Protein AF-A0A7S2NQD4-F1 (afdb_monomer_lite)

Radius of gyration: 33.07 Å; chains: 1; bounding box: 116×92×71 Å

Secondary structure (DSSP, 8-state):
-------------------------------------STHHHHHHHHHHTT--TTSTTS-----------GGGGPPPSEE-S-S-----TT-------EE--SSSEEEEEEEEEEETTTEEEEEEEEEEE-PPPPSEEEEEEEETT--EEEEEEPPSS-HHHHHHHHHHHTS-HHHHHHHHHHHTTS-SS-SSEEEEEEESSTTEE--SEEEE--GGGGGG-----------------------------PPPP----TTTTEEEEEE--SSSEEEEEEEEEEETTEEEEEEEEEEEEPP-

Organism: NCBI:txid156173

Sequence (301 aa):
AGGGKQGGGRGGADKAGGDAARDNGGDTKVTSLKQGFAAASAVTKAAKLAGLSFASMGASAIGNAAAQDDPAKRLPSSLWSPQERITLEAKGSTTLQVQFLPFQLGDYSCTVLFADAEVGEFSYELRGSSTLPPPIEVLPFNSEASSSTLKEVTLPFRNPLIEKARAIVLDRSVKEKERMGNLWGKEPLLRGPLSLQLSYGSTFFSGPAELDLVDNERRGGRGGGVRSSGASTLGSLAGSGVGTPRARNDAPPTAQASADANKLLLRFSPAEPGQYTAELLALSPLDVRIYSLAGSCAAPG

Foldseek 3Di:
DDDDDDDDDDDDDDDDDDDDDDDDDDDPPPPDDDDDPPPVVQAVVVCVLLVDPVVPPPDDDPDDDDPPPPLVVLDDDQKDFLDPDDDADDVGDDDTDIHGHDLAFAKDKDKDWDADPVPGIDIDIDIDGHGADPAPEADEAEEAAQDKDKDKDFDALDDPVQVVSLVVQLPSDPVSVVVSCVSCPVHHSDDDFAKWAKGKFDPQKDFDRIATADDPVVVPPDPDPPDDDDDDDDDDDDDDDDDDDDDDPCDPPPPDPDPCHRITIMMGGHNDADKDWIWMWIDDRRDTHIYIYIYGYHYDD

pLDDT: mean 70.04, std 26.46, range [26.94, 97.69]

Structure (mmCIF, N/CA/C/O backbone):
data_AF-A0A7S2NQD4-F1
#
_entry.id   AF-A0A7S2NQD4-F1
#
loop_
_atom_site.group_PDB
_atom_site.id
_atom_site.type_symbol
_atom_site.label_atom_id
_atom_site.label_alt_id
_atom_site.label_comp_id
_atom_site.label_asym_id
_atom_site.label_entity_id
_atom_site.label_seq_id
_atom_site.pdbx_PDB_ins_code
_atom_site.Cartn_x
_atom_site.Cartn_y
_atom_site.Cartn_z
_atom_site.occupancy
_atom_site.B_iso_or_equiv
_atom_site.auth_seq_id
_atom_site.auth_comp_id
_atom_site.auth_asym_id
_atom_site.auth_atom_id
_atom_site.pdbx_PDB_model_num
ATOM 1 N N . ALA A 1 1 ? -42.272 70.054 17.323 1.00 43.25 1 ALA A N 1
ATOM 2 C CA . ALA A 1 1 ? -42.674 69.043 18.323 1.00 43.25 1 ALA A CA 1
ATOM 3 C C . ALA A 1 1 ? -44.169 68.784 18.162 1.00 43.25 1 ALA A C 1
ATOM 5 O O . ALA A 1 1 ? -44.901 69.748 17.995 1.00 43.25 1 ALA A O 1
ATOM 6 N N . GLY A 1 2 ? -44.582 67.511 18.164 1.00 33.62 2 GLY A N 1
ATOM 7 C CA . GLY A 1 2 ? -45.917 67.043 17.747 1.00 33.62 2 GLY A CA 1
ATOM 8 C C . GLY A 1 2 ? -45.911 66.722 16.248 1.00 33.62 2 GLY A C 1
ATOM 9 O O . GLY A 1 2 ? -45.511 67.565 15.460 1.00 33.62 2 GLY A O 1
ATOM 10 N N . GLY A 1 3 ? -46.197 65.517 15.761 1.00 35.75 3 GLY A N 1
ATOM 11 C CA . GLY A 1 3 ? -47.064 64.458 16.269 1.00 35.75 3 GLY A CA 1
ATOM 12 C C . GLY A 1 3 ? -48.170 64.265 15.228 1.00 35.75 3 GLY A C 1
ATOM 13 O O . GLY A 1 3 ? -48.909 65.207 14.974 1.00 35.75 3 GLY A O 1
ATOM 14 N N . GLY A 1 4 ? -48.275 63.091 14.597 1.00 33.94 4 GLY A N 1
ATOM 15 C CA . GLY A 1 4 ? -49.357 62.848 13.634 1.00 33.94 4 GLY A CA 1
ATOM 16 C C . GLY A 1 4 ? -49.186 61.613 12.754 1.00 33.94 4 GLY A C 1
ATOM 17 O O . GLY A 1 4 ? -48.629 61.692 11.668 1.00 33.94 4 GLY A O 1
ATOM 18 N N . LYS A 1 5 ? -49.709 60.479 13.232 1.00 44.41 5 LYS A N 1
ATOM 19 C CA . LYS A 1 5 ? -50.062 59.277 12.456 1.00 44.41 5 LYS A CA 1
ATOM 20 C C . LYS A 1 5 ? -51.279 59.552 11.558 1.00 44.41 5 LYS A C 1
ATOM 22 O O . LYS A 1 5 ? -52.230 60.156 12.042 1.00 44.41 5 LYS A O 1
ATOM 27 N N . GLN A 1 6 ? -51.302 58.973 10.355 1.00 41.78 6 GLN A N 1
ATOM 28 C CA . GLN A 1 6 ? -52.474 58.515 9.570 1.00 41.78 6 GLN A CA 1
ATOM 29 C C . GLN A 1 6 ? -51.928 57.911 8.261 1.00 41.78 6 GLN A C 1
ATOM 31 O O . GLN A 1 6 ? -50.953 58.433 7.740 1.00 41.78 6 GLN A O 1
ATOM 36 N N . GLY A 1 7 ? -52.410 56.830 7.654 1.00 35.81 7 GLY A N 1
ATOM 37 C CA . GLY A 1 7 ? -53.513 55.882 7.846 1.00 35.81 7 GLY A CA 1
ATOM 38 C C . GLY A 1 7 ? -53.322 54.805 6.751 1.00 35.81 7 GLY A C 1
ATOM 39 O O . GLY A 1 7 ? -52.683 55.087 5.744 1.00 35.81 7 GLY A O 1
ATOM 40 N N . GLY A 1 8 ? -53.615 53.524 7.007 1.00 33.81 8 GLY A N 1
ATOM 41 C CA . GLY A 1 8 ? -54.824 52.841 6.499 1.00 33.81 8 GLY A CA 1
ATOM 42 C C . GLY A 1 8 ? -54.694 52.522 5.002 1.00 33.81 8 GLY A C 1
ATOM 43 O O . GLY A 1 8 ? -54.548 53.429 4.204 1.00 33.81 8 GLY A O 1
ATOM 44 N N . GLY A 1 9 ? -54.690 51.294 4.498 1.00 34.53 9 GLY A N 1
ATOM 45 C CA . GLY A 1 9 ? -55.376 50.022 4.765 1.00 34.53 9 GLY A CA 1
ATOM 46 C C . GLY A 1 9 ? -55.148 49.201 3.469 1.00 34.53 9 GLY A C 1
ATOM 47 O O . GLY A 1 9 ? -54.477 49.682 2.565 1.00 34.53 9 GLY A O 1
ATOM 48 N N . ARG A 1 10 ? -55.632 48.003 3.175 1.00 36.00 10 ARG A N 1
ATOM 49 C CA . ARG A 1 10 ? -56.548 46.991 3.704 1.00 36.00 10 ARG A CA 1
ATOM 50 C C . ARG A 1 10 ? -56.369 45.826 2.712 1.00 36.00 10 ARG A C 1
ATOM 52 O O . ARG A 1 10 ? -56.179 46.082 1.527 1.00 36.00 10 ARG A O 1
ATOM 59 N N . GLY A 1 11 ? -56.511 44.582 3.155 1.00 34.81 11 GLY A N 1
ATOM 60 C CA . GLY A 1 11 ? -56.633 43.454 2.229 1.00 34.81 11 GLY A CA 1
ATOM 61 C C . GLY A 1 11 ? -56.279 42.124 2.868 1.00 34.81 11 GLY A C 1
ATOM 62 O O . GLY A 1 11 ? -55.237 41.562 2.565 1.00 34.81 11 GLY A O 1
ATOM 63 N N . GLY A 1 12 ? -57.131 41.656 3.780 1.00 34.19 12 GLY A N 1
ATOM 64 C CA . GLY A 1 12 ? -57.128 40.259 4.202 1.00 34.19 12 GLY A CA 1
ATOM 65 C C . GLY A 1 12 ? -57.878 39.379 3.202 1.00 34.19 12 GLY A C 1
ATOM 66 O O . GLY A 1 12 ? -58.796 39.852 2.536 1.00 34.19 12 GLY A O 1
ATOM 67 N N . ALA A 1 13 ? -57.504 38.104 3.145 1.00 40.75 13 ALA A N 1
ATOM 68 C CA . ALA A 1 13 ? -58.427 36.988 2.969 1.00 40.75 13 ALA A CA 1
ATOM 69 C C . ALA A 1 13 ? -57.716 35.691 3.370 1.00 40.75 13 ALA A C 1
ATOM 71 O O . ALA A 1 13 ? -56.662 35.345 2.839 1.00 40.75 13 ALA A O 1
ATOM 72 N N . ASP A 1 14 ? -58.328 35.010 4.330 1.00 34.16 14 ASP A N 1
ATOM 73 C CA . ASP A 1 14 ? -57.993 33.693 4.843 1.00 34.16 14 ASP A CA 1
ATOM 74 C C . ASP A 1 14 ? -58.001 32.605 3.761 1.00 34.16 14 ASP A C 1
ATOM 76 O O . ASP A 1 14 ? -58.844 32.613 2.861 1.00 34.16 14 ASP A O 1
ATOM 80 N N . LYS A 1 15 ? -57.161 31.578 3.938 1.00 39.25 15 LYS A N 1
ATOM 81 C CA . LYS A 1 15 ? -57.588 30.191 3.717 1.00 39.25 15 LYS A CA 1
ATOM 82 C C . LYS A 1 15 ? -56.705 29.201 4.471 1.00 39.25 15 LYS A C 1
ATOM 84 O O . LYS A 1 15 ? -55.484 29.207 4.368 1.00 39.25 15 LYS A O 1
ATOM 89 N N . ALA A 1 16 ? -57.392 28.363 5.234 1.00 34.34 16 ALA A N 1
ATOM 90 C CA . ALA A 1 16 ? -56.881 27.245 5.999 1.00 34.34 16 ALA A CA 1
ATOM 91 C C . ALA A 1 16 ? -56.519 26.035 5.119 1.00 34.34 16 ALA A C 1
ATOM 93 O O . ALA A 1 16 ? -57.132 25.825 4.073 1.00 34.34 16 ALA A O 1
ATOM 94 N N . GLY A 1 17 ? -55.645 25.182 5.661 1.00 29.94 17 GLY A N 1
ATOM 95 C CA . GLY A 1 17 ? -55.754 23.727 5.534 1.00 29.94 17 GLY A CA 1
ATOM 96 C C . GLY A 1 17 ? -54.731 23.026 4.639 1.00 29.94 17 GLY A C 1
ATOM 97 O O . GLY A 1 17 ? -54.640 23.311 3.451 1.00 29.94 17 GLY A O 1
ATOM 98 N N . GLY A 1 18 ? -54.082 22.005 5.210 1.00 29.91 18 GLY A N 1
ATOM 99 C CA . GLY A 1 18 ? -53.770 20.770 4.486 1.00 29.91 18 GLY A CA 1
ATOM 100 C C . GLY A 1 18 ? -52.295 20.395 4.393 1.00 29.91 18 GLY A C 1
ATOM 101 O O . GLY A 1 18 ? -51.584 20.889 3.525 1.00 29.91 18 GLY A O 1
ATOM 102 N N . ASP A 1 19 ? -51.895 19.447 5.242 1.00 30.48 19 ASP A N 1
ATOM 103 C CA . ASP A 1 19 ? -50.800 18.499 5.014 1.00 30.48 19 ASP A CA 1
ATOM 104 C C . ASP A 1 19 ? -50.768 17.970 3.572 1.00 30.48 19 ASP A C 1
ATOM 106 O O . ASP A 1 19 ? -51.806 17.576 3.041 1.00 30.48 19 ASP A O 1
ATOM 110 N N . ALA A 1 20 ? -49.571 17.856 2.990 1.00 31.98 20 ALA A N 1
ATOM 111 C CA . ALA A 1 20 ? -49.081 16.607 2.398 1.00 31.98 20 ALA A CA 1
ATOM 112 C C . ALA A 1 20 ? -47.705 16.792 1.741 1.00 31.98 20 ALA A C 1
ATOM 114 O O . ALA A 1 20 ? -47.464 17.690 0.936 1.00 31.98 20 ALA A O 1
ATOM 115 N N . ALA A 1 21 ? -46.837 15.848 2.086 1.00 33.38 21 ALA A N 1
ATOM 116 C CA . ALA A 1 21 ? -45.539 15.541 1.519 1.00 33.38 21 ALA A CA 1
ATOM 117 C C . ALA A 1 21 ? -45.461 15.561 -0.022 1.00 33.38 21 ALA A C 1
ATOM 119 O O . ALA A 1 21 ? -46.310 14.992 -0.706 1.00 33.38 21 ALA A O 1
ATOM 120 N N . ARG A 1 22 ? -44.353 16.111 -0.533 1.00 31.80 22 ARG A N 1
ATOM 121 C CA . ARG A 1 22 ? -43.676 15.771 -1.800 1.00 31.80 22 ARG A CA 1
ATOM 122 C C . ARG A 1 22 ? -42.188 16.032 -1.558 1.00 31.80 22 ARG A C 1
ATOM 124 O O . ARG A 1 22 ? -41.802 17.162 -1.287 1.00 31.80 22 ARG A O 1
ATOM 131 N N . ASP A 1 23 ? -41.413 14.995 -1.266 1.00 32.84 23 ASP A N 1
ATOM 132 C CA . ASP A 1 23 ? -40.706 14.165 -2.251 1.00 32.84 23 ASP A CA 1
ATOM 133 C C . ASP A 1 23 ? -39.817 15.008 -3.174 1.00 32.84 23 ASP A C 1
ATOM 135 O O . ASP A 1 23 ? -40.286 15.628 -4.125 1.00 32.84 23 ASP A O 1
ATOM 139 N N . ASN A 1 24 ? -38.528 15.050 -2.838 1.00 32.44 24 ASN A N 1
ATOM 140 C CA . ASN A 1 24 ? -37.470 15.408 -3.768 1.00 32.44 24 ASN A CA 1
ATOM 141 C C . ASN A 1 24 ? -36.284 14.488 -3.468 1.00 32.44 24 ASN A C 1
ATOM 143 O O . ASN A 1 24 ? -35.530 14.692 -2.513 1.00 32.44 24 ASN A O 1
ATOM 147 N N . GLY A 1 25 ? -36.209 13.421 -4.261 1.00 29.69 25 GLY A N 1
ATOM 148 C CA . GLY A 1 25 ? -35.193 12.386 -4.201 1.00 29.69 25 GLY A CA 1
ATOM 149 C C . GLY A 1 25 ? -33.788 12.939 -4.418 1.00 29.69 25 GLY A C 1
ATOM 150 O O . GLY A 1 25 ? -33.469 13.504 -5.462 1.00 29.69 25 GLY A O 1
ATOM 151 N N . GLY A 1 26 ? -32.939 12.732 -3.415 1.00 27.09 26 GLY A N 1
ATOM 152 C CA . GLY A 1 26 ? -31.496 12.682 -3.580 1.00 27.09 26 GLY A CA 1
ATOM 153 C C . GLY A 1 26 ? -31.077 11.220 -3.648 1.00 27.09 26 GLY A C 1
ATOM 154 O O . GLY A 1 26 ? -31.188 10.505 -2.652 1.00 27.09 26 GLY A O 1
ATOM 155 N N . ASP A 1 27 ? -30.617 10.784 -4.820 1.00 31.55 27 ASP A N 1
ATOM 156 C CA . ASP A 1 27 ? -30.032 9.465 -5.055 1.00 31.55 27 ASP A CA 1
ATOM 157 C C . ASP A 1 27 ? -28.854 9.215 -4.099 1.00 31.55 27 ASP A C 1
ATOM 159 O O . ASP A 1 27 ? -27.702 9.552 -4.373 1.00 31.55 27 ASP A O 1
ATOM 163 N N . THR A 1 28 ? -29.130 8.575 -2.965 1.00 29.47 28 THR A N 1
ATOM 164 C CA . THR A 1 28 ? -28.119 7.852 -2.194 1.00 29.47 28 THR A CA 1
ATOM 165 C C . THR A 1 28 ? -28.282 6.383 -2.526 1.00 29.47 28 THR A C 1
ATOM 167 O O . THR A 1 28 ? -29.195 5.690 -2.085 1.00 29.47 28 THR A O 1
ATOM 170 N N . LYS A 1 29 ? -27.396 5.925 -3.405 1.00 26.94 29 LYS A N 1
ATOM 171 C CA . LYS A 1 29 ? -27.312 4.552 -3.886 1.00 26.94 29 LYS A CA 1
ATOM 172 C C . LYS A 1 29 ? -27.023 3.618 -2.705 1.00 26.94 29 LYS A C 1
ATOM 174 O O . LYS A 1 29 ? -25.870 3.380 -2.361 1.00 26.94 29 LYS A O 1
ATOM 179 N N . VAL A 1 30 ? -28.077 3.089 -2.086 1.00 30.61 30 VAL A N 1
ATOM 180 C CA . VAL A 1 30 ? -28.012 1.961 -1.151 1.00 30.61 30 VAL A CA 1
ATOM 181 C C . VAL A 1 30 ? -27.554 0.743 -1.951 1.00 30.61 30 VAL A C 1
ATOM 183 O O . VAL A 1 30 ? -28.334 0.115 -2.666 1.00 30.61 30 VAL A O 1
ATOM 186 N N . THR A 1 31 ? -26.267 0.410 -1.885 1.00 30.34 31 THR A N 1
ATOM 187 C CA . THR A 1 31 ? -25.763 -0.841 -2.455 1.00 30.34 31 THR A CA 1
ATOM 188 C C . THR A 1 31 ? -26.164 -1.995 -1.545 1.00 30.34 31 THR A C 1
ATOM 190 O O . THR A 1 31 ? -25.493 -2.304 -0.564 1.00 30.34 31 THR A O 1
ATOM 193 N N . SER A 1 32 ? -27.295 -2.614 -1.887 1.00 30.47 32 SER A N 1
ATOM 194 C CA . SER A 1 32 ? -27.692 -3.940 -1.425 1.00 30.47 32 SER A CA 1
ATOM 195 C C . SER A 1 32 ? -26.569 -4.943 -1.702 1.00 30.47 32 SER A C 1
ATOM 197 O O . SER A 1 32 ? -26.065 -5.052 -2.822 1.00 30.47 32 SER A O 1
ATOM 199 N N . LEU A 1 33 ? -26.172 -5.658 -0.652 1.00 39.56 33 LEU A N 1
ATOM 200 C CA . LEU A 1 33 ? -25.146 -6.688 -0.663 1.00 39.56 33 LEU A CA 1
ATOM 201 C C . LEU A 1 33 ? -25.649 -7.912 -1.451 1.00 39.56 33 LEU A C 1
ATOM 203 O O . LEU A 1 33 ? -26.295 -8.798 -0.896 1.00 39.56 33 LEU A O 1
ATOM 207 N N . LYS A 1 34 ? -25.337 -7.991 -2.746 1.00 32.59 34 LYS A N 1
ATOM 208 C CA . LYS A 1 34 ? -25.280 -9.261 -3.482 1.00 32.59 34 LYS A CA 1
ATOM 209 C C . LYS A 1 34 ? -24.127 -9.224 -4.485 1.00 32.59 34 LYS A C 1
ATOM 211 O O . LYS A 1 34 ? -24.032 -8.307 -5.286 1.00 32.59 34 LYS A O 1
ATOM 216 N N . GLN A 1 35 ? -23.321 -10.287 -4.428 1.00 33.97 35 GLN A N 1
ATOM 217 C CA . GLN A 1 35 ? -22.161 -10.637 -5.262 1.00 33.97 35 GLN A CA 1
ATOM 218 C C . GLN A 1 35 ? -20.831 -9.945 -4.926 1.00 33.97 35 GLN A C 1
ATOM 220 O O . GLN A 1 35 ? -20.509 -8.866 -5.404 1.00 33.97 35 GLN A O 1
ATOM 225 N N . GLY A 1 36 ? -19.998 -10.665 -4.169 1.00 29.20 36 GLY A N 1
ATOM 226 C CA . GLY A 1 36 ? -18.597 -10.328 -3.927 1.00 29.20 36 GLY A CA 1
ATOM 227 C C . GLY A 1 36 ? -17.746 -11.585 -3.758 1.00 29.20 36 GLY A C 1
ATOM 228 O O . GLY A 1 36 ? -17.251 -11.843 -2.672 1.00 29.20 36 GLY A O 1
ATOM 229 N N . PHE A 1 37 ? -17.588 -12.379 -4.822 1.00 28.70 37 PHE A N 1
ATOM 230 C CA . PHE A 1 37 ? -16.669 -13.535 -4.863 1.00 28.70 37 PHE A CA 1
ATOM 231 C C . PHE A 1 37 ? -15.431 -13.289 -5.752 1.00 28.70 37 PHE A C 1
ATOM 233 O O . PHE A 1 37 ? -14.808 -14.233 -6.223 1.00 28.70 37 PHE A O 1
ATOM 240 N N . ALA A 1 38 ? -15.043 -12.028 -5.988 1.00 30.70 38 ALA A N 1
ATOM 241 C CA . ALA A 1 38 ? -13.939 -11.696 -6.903 1.00 30.70 38 ALA A CA 1
ATOM 242 C C . ALA A 1 38 ? -12.680 -11.086 -6.242 1.00 30.70 38 ALA A C 1
ATOM 244 O O . ALA A 1 38 ? -11.623 -11.070 -6.869 1.00 30.70 38 ALA A O 1
ATOM 245 N N . ALA A 1 39 ? -12.736 -10.628 -4.984 1.00 35.72 39 ALA A N 1
ATOM 246 C CA . ALA A 1 39 ? -11.614 -9.910 -4.354 1.00 35.72 39 ALA A CA 1
ATOM 247 C C . ALA A 1 39 ? -10.476 -10.820 -3.843 1.00 35.72 39 ALA A C 1
ATOM 249 O O . ALA A 1 39 ? -9.329 -10.381 -3.767 1.00 35.72 39 ALA A O 1
ATOM 250 N N . ALA A 1 40 ? -10.752 -12.106 -3.589 1.00 33.44 40 ALA A N 1
ATOM 251 C CA . ALA A 1 40 ? -9.736 -13.081 -3.175 1.00 33.44 40 ALA A CA 1
ATOM 252 C C . ALA A 1 40 ? -8.651 -13.320 -4.251 1.00 33.44 40 ALA A C 1
ATOM 254 O O . ALA A 1 40 ? -7.543 -13.742 -3.939 1.00 33.44 40 ALA A O 1
ATOM 255 N N . SER A 1 41 ? -8.934 -13.006 -5.522 1.00 38.03 41 SER A N 1
ATOM 256 C CA . SER A 1 41 ? -8.027 -13.269 -6.648 1.00 38.03 41 SER A CA 1
ATOM 257 C C . SER A 1 41 ? -6.822 -12.318 -6.701 1.00 38.03 41 SER A C 1
ATOM 259 O O . SER A 1 41 ? -5.726 -12.729 -7.079 1.00 38.03 41 SER A O 1
ATOM 261 N N . ALA A 1 42 ? -6.976 -11.056 -6.284 1.00 39.94 42 ALA A N 1
ATOM 262 C CA . ALA A 1 42 ? -5.909 -10.057 -6.409 1.00 39.94 42 ALA A CA 1
ATOM 263 C C . ALA A 1 42 ? -4.759 -10.292 -5.412 1.00 39.94 42 ALA A C 1
ATOM 265 O O . ALA A 1 42 ? -3.591 -10.205 -5.789 1.00 39.94 42 ALA A O 1
ATOM 266 N N . VAL A 1 43 ? -5.082 -10.670 -4.169 1.00 42.31 43 VAL A N 1
ATOM 267 C CA . VAL A 1 43 ? -4.091 -10.962 -3.116 1.00 42.31 43 VAL A CA 1
ATOM 268 C C . VAL A 1 43 ? -3.292 -12.221 -3.459 1.00 42.31 43 VAL A C 1
ATOM 270 O O . VAL A 1 43 ? -2.064 -12.219 -3.381 1.00 42.31 43 VAL A O 1
ATOM 273 N N . THR A 1 44 ? -3.960 -13.279 -3.934 1.00 41.94 44 THR A N 1
ATOM 274 C CA . THR A 1 44 ? -3.283 -14.516 -4.348 1.00 41.94 44 THR A CA 1
ATOM 275 C C . THR A 1 44 ? -2.449 -14.315 -5.611 1.00 41.94 44 THR A C 1
ATOM 277 O O . THR A 1 44 ? -1.368 -14.888 -5.720 1.00 41.94 44 THR A O 1
ATOM 280 N N . LYS A 1 45 ? -2.899 -13.484 -6.561 1.00 41.97 45 LYS A N 1
ATOM 281 C CA . LYS A 1 45 ? -2.139 -13.192 -7.785 1.00 41.97 45 LYS A CA 1
ATOM 282 C C . LYS A 1 45 ? -0.892 -12.353 -7.491 1.00 41.97 45 LYS A C 1
ATOM 284 O O . LYS A 1 45 ? 0.155 -12.667 -8.044 1.00 41.97 45 LYS A O 1
ATOM 289 N N . ALA A 1 46 ? -0.971 -11.384 -6.576 1.00 43.22 46 ALA A N 1
ATOM 290 C CA . ALA A 1 46 ? 0.175 -10.603 -6.106 1.00 43.22 46 ALA A CA 1
ATOM 291 C C . ALA A 1 46 ? 1.193 -11.460 -5.331 1.00 43.22 46 ALA A C 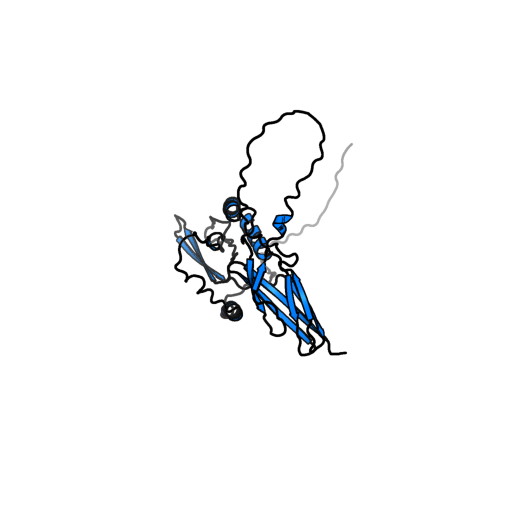1
ATOM 293 O O . ALA A 1 46 ? 2.382 -11.421 -5.635 1.00 43.22 46 ALA A O 1
ATOM 294 N N . ALA A 1 47 ? 0.731 -12.305 -4.402 1.00 42.59 47 ALA A N 1
ATOM 295 C CA . ALA A 1 47 ? 1.592 -13.244 -3.676 1.00 42.59 47 ALA A CA 1
ATOM 296 C C . ALA A 1 47 ? 2.260 -14.271 -4.615 1.00 42.59 47 ALA A C 1
ATOM 298 O O . ALA A 1 47 ? 3.422 -14.628 -4.430 1.00 42.59 47 ALA A O 1
ATOM 299 N N . LYS A 1 48 ? 1.548 -14.705 -5.666 1.00 43.88 48 LYS A N 1
ATOM 300 C CA . LYS A 1 48 ? 2.048 -15.655 -6.670 1.00 43.88 48 LYS A CA 1
ATOM 301 C C . LYS A 1 48 ? 3.019 -15.023 -7.676 1.00 43.88 48 LYS A C 1
ATOM 303 O O . LYS A 1 48 ? 3.967 -15.693 -8.067 1.00 43.88 48 LYS A O 1
ATOM 308 N N . LEU A 1 49 ? 2.826 -13.756 -8.061 1.00 44.62 49 LEU A N 1
ATOM 309 C CA . LEU A 1 49 ? 3.783 -12.983 -8.874 1.00 44.62 49 LEU A CA 1
ATOM 310 C C . LEU A 1 49 ? 5.040 -12.580 -8.089 1.00 44.62 49 LEU A C 1
ATOM 312 O O . LEU A 1 49 ? 6.101 -12.407 -8.682 1.00 44.62 49 LEU A O 1
ATOM 316 N N . ALA A 1 50 ? 4.934 -12.451 -6.767 1.00 43.94 50 ALA A N 1
ATOM 317 C CA . ALA A 1 50 ? 6.062 -12.143 -5.897 1.00 43.94 50 ALA A CA 1
ATOM 318 C C . ALA A 1 50 ? 6.884 -13.380 -5.484 1.00 43.94 50 ALA A C 1
ATOM 320 O O . ALA A 1 50 ? 7.921 -13.223 -4.855 1.00 43.94 50 ALA A O 1
ATOM 321 N N . GLY A 1 51 ? 6.429 -14.611 -5.764 1.00 39.12 51 GLY A N 1
ATOM 322 C CA . GLY A 1 51 ? 7.079 -15.832 -5.256 1.00 39.12 51 GLY A CA 1
ATOM 323 C C . GLY A 1 51 ? 7.100 -15.938 -3.720 1.00 39.12 51 GLY A C 1
ATOM 324 O O . GLY A 1 51 ? 7.730 -16.835 -3.166 1.00 39.12 51 GLY A O 1
ATOM 325 N N . LEU A 1 52 ? 6.401 -15.040 -3.021 1.00 45.56 52 LEU A N 1
ATOM 326 C CA . LEU A 1 52 ? 6.398 -14.942 -1.570 1.00 45.56 52 LEU A CA 1
ATOM 327 C C . LEU A 1 52 ? 5.283 -15.828 -1.016 1.00 45.56 52 LEU A C 1
ATOM 329 O O . LEU A 1 52 ? 4.136 -15.401 -0.864 1.00 45.56 52 LEU A O 1
ATOM 333 N N . SER A 1 53 ? 5.612 -17.069 -0.655 1.00 37.16 53 SER A N 1
ATOM 334 C CA . SER A 1 53 ? 4.809 -17.786 0.334 1.00 37.16 53 SER A CA 1
ATOM 335 C C . SER A 1 53 ? 4.999 -17.102 1.688 1.00 37.16 53 SER A C 1
ATOM 337 O O . SER A 1 53 ? 5.912 -17.426 2.443 1.00 37.16 53 SER A O 1
ATOM 339 N N . PHE A 1 54 ? 4.119 -16.156 2.024 1.00 39.97 54 PHE A N 1
ATOM 340 C CA . PHE A 1 54 ? 4.131 -15.469 3.326 1.00 39.97 54 PHE A CA 1
ATOM 341 C C . PHE A 1 54 ? 4.024 -16.442 4.523 1.00 39.97 54 PHE A C 1
ATOM 343 O O . PHE A 1 54 ? 4.364 -16.088 5.646 1.00 39.97 54 PHE A O 1
ATOM 350 N N . ALA A 1 55 ? 3.602 -17.690 4.282 1.00 37.38 55 ALA A N 1
ATOM 351 C CA . ALA A 1 55 ? 3.489 -18.743 5.287 1.00 37.38 55 ALA A CA 1
ATOM 352 C C . ALA A 1 55 ? 4.835 -19.334 5.770 1.00 37.38 55 ALA A C 1
ATOM 354 O O . ALA A 1 55 ? 4.838 -20.024 6.785 1.00 37.38 55 ALA A O 1
ATOM 355 N N . SER A 1 56 ? 5.969 -19.098 5.091 1.00 34.78 56 SER A N 1
ATOM 356 C CA . SER A 1 56 ? 7.235 -19.801 5.394 1.00 34.78 56 SER A CA 1
ATOM 357 C C . SER A 1 56 ? 8.356 -18.950 6.001 1.00 34.78 56 SER A C 1
ATOM 359 O O . SER A 1 56 ? 9.389 -19.506 6.360 1.00 34.78 56 SER A O 1
ATOM 361 N N . MET A 1 57 ? 8.183 -17.638 6.198 1.00 41.75 57 MET A N 1
ATOM 362 C CA . MET A 1 57 ? 9.200 -16.818 6.891 1.00 41.75 57 MET A CA 1
ATOM 363 C C . MET A 1 57 ? 9.169 -16.947 8.429 1.00 41.75 57 MET A C 1
ATOM 365 O O . MET A 1 57 ? 9.988 -16.342 9.112 1.00 41.75 57 MET A O 1
ATOM 369 N N . GLY A 1 58 ? 8.259 -17.756 8.986 1.00 36.81 58 GLY A N 1
ATOM 370 C CA . GLY A 1 58 ? 8.119 -17.975 10.432 1.00 36.81 58 GLY A CA 1
ATOM 371 C C . GLY A 1 58 ? 8.822 -19.211 11.003 1.00 36.81 58 GLY A C 1
ATOM 372 O O . GLY A 1 58 ? 8.751 -19.427 12.209 1.00 36.81 58 GLY A O 1
ATOM 373 N N . ALA A 1 59 ? 9.478 -20.047 10.193 1.00 38.44 59 ALA A N 1
ATOM 374 C CA . ALA A 1 59 ? 10.079 -21.277 10.707 1.00 38.44 59 ALA A CA 1
ATOM 375 C C . ALA A 1 59 ? 11.300 -21.714 9.894 1.00 38.44 59 ALA A C 1
ATOM 377 O O . ALA A 1 59 ? 11.150 -22.437 8.913 1.00 38.44 59 ALA A O 1
ATOM 378 N N . SER A 1 60 ? 12.500 -21.296 10.321 1.00 30.94 60 SER A N 1
ATOM 379 C CA . SER A 1 60 ? 13.717 -22.133 10.404 1.00 30.94 60 SER A CA 1
ATOM 380 C C . SER A 1 60 ? 14.968 -21.295 10.692 1.00 30.94 60 SER A C 1
ATOM 382 O O . SER A 1 60 ? 15.475 -20.628 9.800 1.00 30.94 60 SER A O 1
ATOM 384 N N . ALA A 1 61 ? 15.494 -21.394 11.916 1.00 32.50 61 ALA A N 1
ATOM 385 C CA . ALA A 1 61 ? 16.928 -21.543 12.200 1.00 32.50 61 ALA A CA 1
ATOM 386 C C . ALA A 1 61 ? 17.114 -21.760 13.711 1.00 32.50 61 ALA A C 1
ATOM 388 O O . ALA A 1 61 ? 16.978 -20.844 14.518 1.00 32.50 61 ALA A O 1
ATOM 389 N N . ILE A 1 62 ? 17.415 -23.001 14.096 1.00 40.97 62 ILE A N 1
ATOM 390 C CA . ILE A 1 62 ? 17.934 -23.328 15.424 1.00 40.97 62 ILE A CA 1
ATOM 391 C C . ILE A 1 62 ? 19.367 -22.778 15.473 1.00 40.97 62 ILE A C 1
ATOM 393 O O . ILE A 1 62 ? 20.249 -23.292 14.792 1.00 40.97 62 ILE A O 1
ATOM 397 N N . GLY A 1 63 ? 19.586 -21.720 16.254 1.00 30.09 63 GLY A N 1
ATOM 398 C CA . GLY A 1 63 ? 20.899 -21.119 16.497 1.00 30.09 63 GLY A CA 1
ATOM 399 C C . GLY A 1 63 ? 20.787 -19.957 17.489 1.00 30.09 63 GLY A C 1
ATOM 400 O O . GLY A 1 63 ? 19.966 -19.067 17.320 1.00 30.09 63 GLY A O 1
ATOM 401 N N . ASN A 1 64 ? 21.563 -20.010 18.568 1.00 35.03 64 ASN A N 1
ATOM 402 C CA . ASN A 1 64 ? 21.419 -19.207 19.786 1.00 35.03 64 ASN A CA 1
ATOM 403 C C . ASN A 1 64 ? 21.496 -17.664 19.626 1.00 35.03 64 ASN A C 1
ATOM 405 O O . ASN A 1 64 ? 22.409 -17.142 18.998 1.00 35.03 64 ASN A O 1
ATOM 409 N N . ALA A 1 65 ? 20.632 -16.985 20.397 1.00 38.62 65 ALA A N 1
ATOM 410 C CA . ALA A 1 65 ? 20.849 -15.737 21.152 1.00 38.62 65 ALA A CA 1
ATOM 411 C C . ALA A 1 65 ? 21.104 -14.391 20.426 1.00 38.62 65 ALA A C 1
ATOM 413 O O . ALA A 1 65 ? 22.193 -13.830 20.470 1.00 38.62 65 ALA A O 1
ATOM 414 N N . ALA A 1 66 ? 20.017 -13.767 19.973 1.00 34.72 66 ALA A N 1
ATOM 415 C CA . ALA A 1 66 ? 19.634 -12.395 20.332 1.00 34.72 66 ALA A CA 1
ATOM 416 C C . ALA A 1 66 ? 18.109 -12.322 20.174 1.00 34.72 66 ALA A C 1
ATOM 418 O O . ALA A 1 66 ? 17.581 -12.913 19.236 1.00 34.72 66 ALA A O 1
ATOM 419 N N . ALA A 1 67 ? 17.379 -11.680 21.089 1.00 42.94 67 ALA A N 1
ATOM 420 C CA . ALA A 1 67 ? 15.935 -11.511 20.938 1.00 42.94 67 ALA A CA 1
ATOM 421 C C . ALA A 1 67 ? 15.666 -10.763 19.623 1.00 42.94 67 ALA A C 1
ATOM 423 O O . ALA A 1 67 ? 15.876 -9.555 19.540 1.00 42.94 67 ALA A O 1
ATOM 424 N N . GLN A 1 68 ? 15.288 -11.499 18.577 1.00 49.03 68 GLN A N 1
ATOM 425 C CA . GLN A 1 68 ? 14.965 -10.937 17.278 1.00 49.03 68 GLN A CA 1
ATOM 426 C C . GLN A 1 68 ? 13.696 -10.106 17.492 1.00 49.03 68 GLN A C 1
ATOM 428 O O . GLN A 1 68 ? 12.622 -10.650 17.751 1.00 49.03 68 GLN A O 1
ATOM 433 N N . ASP A 1 69 ? 13.861 -8.782 17.533 1.00 58.66 69 ASP A N 1
ATOM 434 C CA . ASP A 1 69 ? 12.777 -7.810 17.653 1.00 58.66 69 ASP A CA 1
ATOM 435 C C . ASP A 1 69 ? 11.795 -8.073 16.505 1.00 58.66 69 ASP A C 1
ATOM 437 O O . ASP A 1 69 ? 12.062 -7.696 15.367 1.00 58.66 69 ASP A O 1
ATOM 441 N N . ASP A 1 70 ? 10.685 -8.758 16.783 1.00 67.00 70 ASP A N 1
ATOM 442 C CA . ASP A 1 70 ? 9.617 -8.954 15.807 1.00 67.00 70 ASP A CA 1
ATOM 443 C C . ASP A 1 70 ? 8.971 -7.587 15.536 1.00 67.00 70 ASP A C 1
ATOM 445 O O . ASP A 1 70 ? 8.292 -7.035 16.416 1.00 67.00 70 ASP A O 1
ATOM 449 N N . PRO A 1 71 ? 9.187 -7.000 14.348 1.00 66.81 71 PRO A N 1
ATOM 450 C CA . PRO A 1 71 ? 8.761 -5.640 14.088 1.00 66.81 71 PRO A CA 1
ATOM 451 C C . PRO A 1 71 ? 7.230 -5.548 13.963 1.00 66.81 71 PRO A C 1
ATOM 453 O O . PRO A 1 71 ? 6.676 -4.463 14.148 1.00 66.81 71 PRO A O 1
ATOM 456 N N . ALA A 1 72 ? 6.525 -6.674 13.767 1.00 70.12 72 ALA A N 1
ATOM 457 C CA . ALA A 1 72 ? 5.064 -6.720 13.773 1.00 70.12 72 ALA A CA 1
ATOM 458 C C . ALA A 1 72 ? 4.477 -6.355 15.149 1.00 70.12 72 ALA A C 1
ATOM 460 O O . ALA A 1 72 ? 3.408 -5.750 15.229 1.00 70.12 72 ALA A O 1
ATOM 461 N N . LYS A 1 73 ? 5.206 -6.612 16.245 1.00 72.81 73 LYS A N 1
ATOM 462 C CA . LYS A 1 73 ? 4.782 -6.244 17.613 1.00 72.81 73 LYS A CA 1
ATOM 463 C C . LYS A 1 73 ? 4.723 -4.734 17.845 1.00 72.81 73 LYS A C 1
ATOM 465 O O . LYS A 1 73 ? 4.145 -4.284 18.831 1.00 72.81 73 LYS A O 1
ATOM 470 N N . ARG A 1 74 ? 5.331 -3.945 16.955 1.00 75.88 74 ARG A N 1
ATOM 471 C CA . ARG A 1 74 ? 5.321 -2.477 17.000 1.00 75.88 74 ARG A CA 1
ATOM 472 C C . ARG A 1 74 ? 4.230 -1.875 16.121 1.00 75.88 74 ARG A C 1
ATOM 474 O O . ARG A 1 74 ? 4.175 -0.654 16.000 1.00 75.88 74 ARG A O 1
ATOM 481 N N . LEU A 1 75 ? 3.385 -2.692 15.495 1.00 83.69 75 LEU A N 1
ATOM 482 C CA . LEU A 1 75 ? 2.282 -2.203 14.681 1.00 83.69 75 LEU A CA 1
ATOM 483 C C . LEU A 1 75 ? 1.075 -1.832 15.560 1.00 83.69 75 LEU A C 1
ATOM 485 O O . LEU A 1 75 ? 0.814 -2.471 16.582 1.00 83.69 75 LEU A O 1
ATOM 489 N N . PRO A 1 76 ? 0.330 -0.780 15.197 1.00 86.81 76 PRO A N 1
ATOM 490 C CA . PRO A 1 76 ? -0.909 -0.421 15.863 1.00 86.81 76 PRO A CA 1
ATOM 491 C C . PRO A 1 76 ? -2.021 -1.398 15.478 1.00 86.81 76 PRO A C 1
ATOM 493 O O . PRO A 1 76 ? -1.931 -2.118 14.481 1.00 86.81 76 PRO A O 1
ATOM 496 N N . SER A 1 77 ? -3.119 -1.367 16.234 1.00 88.00 77 SER A N 1
ATOM 497 C CA . SER A 1 77 ? -4.323 -2.102 15.841 1.00 88.00 77 SER A CA 1
ATOM 498 C C . SER A 1 77 ? -4.814 -1.634 14.469 1.00 88.00 77 SER A C 1
ATOM 500 O O . SER A 1 77 ? -4.948 -0.426 14.226 1.00 88.00 77 SER A O 1
ATOM 502 N N . SER A 1 78 ? -5.112 -2.596 13.591 1.00 92.69 78 SER A N 1
ATOM 503 C CA . SER A 1 78 ? -5.649 -2.324 12.254 1.00 92.69 78 SER A CA 1
ATOM 504 C C . SER A 1 78 ? -7.094 -1.833 12.303 1.00 92.69 78 SER A C 1
ATOM 506 O O . SER A 1 78 ? -7.477 -1.044 11.451 1.00 92.69 78 SER A O 1
ATOM 508 N N . LEU A 1 79 ? -7.878 -2.231 13.312 1.00 93.31 79 LEU A N 1
ATOM 509 C CA . LEU A 1 79 ? -9.210 -1.680 13.570 1.00 93.31 79 LEU A CA 1
ATOM 510 C C . LEU A 1 79 ? -9.190 -0.794 14.816 1.00 93.31 79 LEU A C 1
ATOM 512 O O . LEU A 1 79 ? -8.605 -1.158 15.839 1.00 93.31 79 LEU A O 1
ATOM 516 N N . TRP A 1 80 ? -9.821 0.372 14.732 1.00 93.44 80 TRP A N 1
ATOM 517 C CA . TRP A 1 80 ? -9.903 1.328 15.833 1.00 93.44 80 TRP A CA 1
ATOM 518 C C . TRP A 1 80 ? -11.221 2.102 15.799 1.00 93.44 80 TRP A C 1
ATOM 520 O O . TRP A 1 80 ? -11.731 2.399 14.726 1.00 93.44 80 TRP A O 1
ATOM 530 N N . SER A 1 81 ? -11.746 2.464 16.966 1.00 93.38 81 SER A N 1
ATOM 531 C CA . SER A 1 81 ? -12.907 3.345 17.118 1.00 93.38 81 SER A CA 1
ATOM 532 C C . SER A 1 81 ? -12.568 4.449 18.125 1.00 93.38 81 SER A C 1
ATOM 534 O O . SER A 1 81 ? -11.976 4.137 19.162 1.00 93.38 81 SER A O 1
ATOM 536 N N . PRO A 1 82 ? -12.948 5.718 17.873 1.00 92.50 82 PRO A N 1
ATOM 537 C CA . PRO A 1 82 ? -12.875 6.774 18.883 1.00 92.50 82 PRO A CA 1
ATOM 538 C C . PRO A 1 82 ? -13.930 6.610 19.985 1.00 92.50 82 PRO A C 1
ATOM 540 O O . PRO A 1 82 ? -13.819 7.227 21.042 1.00 92.50 82 PRO A O 1
ATOM 543 N N . GLN A 1 83 ? -14.983 5.831 19.728 1.00 92.69 83 GLN A N 1
ATOM 544 C CA . GLN A 1 83 ? -16.126 5.664 20.616 1.00 92.69 83 GLN A CA 1
ATOM 545 C C . GLN A 1 83 ? -15.958 4.385 21.440 1.00 92.69 83 GLN A C 1
ATOM 547 O O . GLN A 1 83 ? -16.009 3.281 20.899 1.00 92.69 83 GLN A O 1
ATOM 552 N N . GLU A 1 84 ? -15.794 4.550 22.753 1.00 91.25 84 GLU A N 1
ATOM 553 C CA . GLU A 1 84 ? -15.817 3.452 23.734 1.00 91.25 84 GLU A CA 1
ATOM 554 C C . GLU A 1 84 ? -17.234 3.166 24.257 1.00 91.25 84 GLU A C 1
ATOM 556 O O . GLU A 1 84 ? -17.488 2.107 24.824 1.00 91.25 84 GLU A O 1
ATOM 561 N N . ARG A 1 85 ? -18.163 4.116 24.086 1.00 91.62 85 ARG A N 1
ATOM 562 C CA . ARG A 1 85 ? -19.574 3.999 24.474 1.00 91.62 85 ARG A CA 1
ATOM 563 C C . ARG A 1 85 ? -20.460 4.625 23.410 1.00 91.62 85 ARG A C 1
ATOM 565 O O . ARG A 1 85 ? -20.075 5.609 22.777 1.00 91.62 85 ARG A O 1
ATOM 572 N N . ILE A 1 86 ? -21.660 4.081 23.267 1.00 92.75 86 ILE A N 1
ATOM 573 C CA . ILE A 1 86 ? -22.722 4.629 22.427 1.00 92.75 86 ILE A CA 1
ATOM 574 C C . ILE A 1 86 ? -24.004 4.739 23.251 1.00 92.75 86 ILE A C 1
ATOM 576 O O . ILE A 1 86 ? -24.241 3.921 24.134 1.00 92.75 86 ILE A O 1
ATOM 580 N N . THR A 1 87 ? -24.827 5.740 22.948 1.00 91.38 87 THR A N 1
ATOM 581 C CA . THR A 1 87 ? -26.158 5.898 23.544 1.00 91.38 87 THR A CA 1
ATOM 582 C C . THR A 1 87 ? -27.201 5.664 22.464 1.00 91.38 87 THR A C 1
ATOM 584 O O . THR A 1 87 ? -27.075 6.180 21.351 1.00 91.38 87 THR A O 1
ATOM 587 N N . LEU A 1 88 ? -28.220 4.880 22.796 1.00 90.44 88 LEU A N 1
ATOM 588 C CA . LEU A 1 88 ? -29.340 4.563 21.923 1.00 90.44 88 LEU A CA 1
ATOM 589 C C . LEU A 1 88 ? -30.633 4.936 22.637 1.00 90.44 88 LEU A C 1
ATOM 591 O O . LEU A 1 88 ? -30.888 4.479 23.748 1.00 90.44 88 LEU A O 1
ATOM 595 N N . GLU A 1 89 ? -31.452 5.761 21.994 1.00 90.56 89 GLU A N 1
ATOM 596 C CA . GLU A 1 89 ? -32.820 5.981 22.454 1.00 90.56 89 GLU A CA 1
ATOM 597 C C . GLU A 1 89 ? -33.678 4.742 22.178 1.00 90.56 89 GLU A C 1
ATOM 599 O O . GLU A 1 89 ? -33.364 3.920 21.310 1.00 90.56 89 GLU A O 1
ATOM 604 N N . ALA A 1 90 ? -34.793 4.611 22.897 1.00 89.06 90 ALA A N 1
ATOM 605 C CA . ALA A 1 90 ? -35.730 3.520 22.675 1.00 89.06 90 ALA A CA 1
ATOM 606 C C . ALA A 1 90 ? -36.183 3.493 21.204 1.00 89.06 90 ALA A C 1
ATOM 608 O O . ALA A 1 90 ? -36.736 4.467 20.698 1.00 89.06 90 ALA A O 1
ATOM 609 N N . LYS A 1 91 ? -35.965 2.354 20.530 1.00 89.44 91 LYS A N 1
ATOM 610 C CA . LYS A 1 91 ? -36.234 2.152 19.089 1.00 89.44 91 LYS A CA 1
ATOM 611 C C . LYS A 1 91 ? -35.422 3.063 18.149 1.00 89.44 91 LYS A C 1
ATOM 613 O O . LYS A 1 91 ? -35.737 3.137 16.963 1.00 89.44 91 LYS A O 1
ATOM 618 N N . GLY A 1 92 ? -34.398 3.741 18.659 1.00 91.38 92 GLY A N 1
ATOM 619 C CA . GLY A 1 92 ? -33.481 4.556 17.876 1.00 91.38 92 GLY A CA 1
ATOM 620 C C . GLY A 1 92 ? -32.358 3.739 17.237 1.00 91.38 92 GLY A C 1
ATOM 621 O O . GLY A 1 92 ? -32.190 2.545 17.484 1.00 91.38 92 GLY A O 1
ATOM 622 N N . SER A 1 93 ? -31.552 4.418 16.428 1.00 92.06 93 SER A N 1
ATOM 623 C CA . SER A 1 93 ? -30.330 3.877 15.831 1.00 92.06 93 SER A CA 1
ATOM 624 C C . SER A 1 93 ? -29.194 4.880 15.983 1.00 92.06 93 SER A C 1
ATOM 626 O O . SER A 1 93 ? -29.424 6.085 15.910 1.00 92.06 93 SER A O 1
ATOM 628 N N . THR A 1 94 ? -27.966 4.391 16.126 1.00 93.31 94 THR A N 1
ATOM 629 C CA . THR A 1 94 ? -26.755 5.219 16.152 1.00 93.31 94 THR A CA 1
ATOM 630 C C . THR A 1 94 ? -25.699 4.639 15.222 1.00 93.31 94 THR A C 1
ATOM 632 O O . THR A 1 94 ? -25.785 3.481 14.816 1.00 93.31 94 THR A O 1
ATOM 635 N N . THR A 1 95 ? -24.704 5.448 14.872 1.00 92.25 95 THR A N 1
ATOM 636 C CA . THR A 1 95 ? -23.582 5.030 14.026 1.00 92.25 95 THR A CA 1
ATOM 637 C C . THR A 1 95 ? -22.310 4.950 14.861 1.00 92.25 95 THR A C 1
ATOM 639 O O . THR A 1 95 ? -21.879 5.949 15.440 1.00 92.25 95 THR A O 1
ATOM 642 N N . LEU A 1 96 ? -21.696 3.765 14.889 1.00 93.25 96 LEU A N 1
ATOM 643 C CA . LEU A 1 96 ? -20.350 3.558 15.419 1.00 93.25 96 LEU A CA 1
ATOM 644 C C . LEU A 1 96 ? -19.332 3.816 14.302 1.00 93.25 96 LEU A C 1
ATOM 646 O O . LEU A 1 96 ? -19.338 3.134 13.278 1.00 93.25 96 LEU A O 1
ATOM 650 N N . GLN A 1 97 ? -18.452 4.790 14.496 1.00 93.81 97 GLN A N 1
ATOM 651 C CA . GLN A 1 97 ? -17.357 5.060 13.575 1.00 93.81 97 GLN A CA 1
ATOM 652 C C . GLN A 1 97 ? -16.211 4.084 13.832 1.00 93.81 97 GLN A C 1
ATOM 654 O O . GLN A 1 97 ? -15.657 4.033 14.926 1.00 93.81 97 GLN A O 1
ATOM 659 N N . VAL A 1 98 ? -15.822 3.338 12.799 1.00 93.62 98 VAL A N 1
ATOM 660 C CA . VAL A 1 98 ? -14.681 2.421 12.854 1.00 93.62 98 VAL A CA 1
ATOM 661 C C . VAL A 1 98 ? -13.693 2.778 11.753 1.00 93.62 98 VAL A C 1
ATOM 663 O O . VAL A 1 98 ? -14.050 2.902 10.585 1.00 93.62 98 VAL A O 1
ATOM 666 N N . GLN A 1 99 ? -12.431 2.928 12.132 1.00 94.69 99 GLN A N 1
ATOM 667 C CA . GLN A 1 99 ? -11.300 3.093 11.237 1.00 94.69 99 GLN A CA 1
ATOM 668 C C . GLN A 1 99 ? -10.641 1.738 10.979 1.00 94.69 99 GLN A C 1
ATOM 670 O O . GLN A 1 99 ? -10.263 1.040 11.920 1.00 94.69 99 GLN A O 1
ATOM 675 N N . PHE A 1 100 ? -10.432 1.417 9.703 1.00 95.38 100 PHE A N 1
ATOM 676 C CA . PHE A 1 100 ? -9.617 0.290 9.256 1.00 95.38 100 PHE A CA 1
ATOM 677 C C . PHE A 1 100 ? -8.337 0.812 8.589 1.00 95.38 100 PHE A C 1
ATOM 679 O O . PHE A 1 100 ? -8.400 1.500 7.573 1.00 95.38 100 PHE A O 1
ATOM 686 N N . LEU A 1 101 ? -7.181 0.526 9.189 1.00 94.38 101 LEU A N 1
ATOM 687 C CA . LEU A 1 101 ? -5.857 0.960 8.741 1.00 94.38 101 LEU A CA 1
ATOM 688 C C . LEU A 1 101 ? -4.827 -0.169 8.950 1.00 94.38 101 LEU A C 1
ATOM 690 O O . LEU A 1 101 ? -4.085 -0.159 9.939 1.00 94.38 101 LEU A O 1
ATOM 694 N N . PRO A 1 102 ? -4.808 -1.175 8.063 1.00 92.62 102 PRO A N 1
ATOM 695 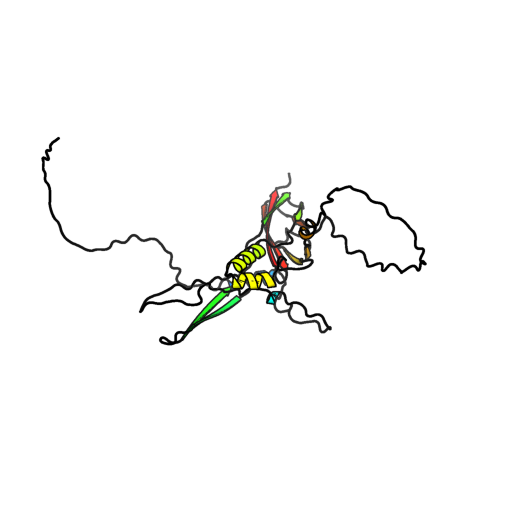C CA . PRO A 1 102 ? -3.849 -2.269 8.126 1.00 92.62 102 PRO A CA 1
ATOM 696 C C . PRO A 1 102 ? -2.455 -1.822 7.664 1.00 92.62 102 PRO A C 1
ATOM 698 O O . PRO A 1 102 ? -2.314 -1.053 6.716 1.00 92.62 102 PRO A O 1
ATOM 701 N N . PHE A 1 103 ? -1.415 -2.336 8.324 1.00 88.56 103 PHE A N 1
ATOM 702 C CA . PHE A 1 103 ? -0.005 -2.123 7.947 1.00 88.56 103 PHE A CA 1
ATOM 703 C C . PHE A 1 103 ? 0.600 -3.328 7.216 1.00 88.56 103 PHE A C 1
ATOM 705 O O . PHE A 1 103 ? 1.751 -3.284 6.792 1.00 88.56 103 PHE A O 1
ATOM 712 N N . GLN A 1 104 ? -0.164 -4.410 7.082 1.00 88.69 104 GLN A N 1
ATOM 713 C CA . GLN A 1 104 ? 0.235 -5.621 6.379 1.00 88.69 104 GLN A CA 1
ATOM 714 C C . GLN A 1 104 ? -0.881 -6.038 5.419 1.00 88.69 104 GLN A C 1
ATOM 716 O O . GLN A 1 104 ? -2.031 -5.616 5.553 1.00 88.69 104 GLN A O 1
ATOM 721 N N . LEU A 1 105 ? -0.524 -6.830 4.413 1.00 88.56 105 LEU A N 1
ATOM 722 C CA . LEU A 1 105 ? -1.488 -7.442 3.503 1.00 88.56 105 LEU A CA 1
ATOM 723 C C . LEU A 1 105 ? -2.175 -8.623 4.195 1.00 88.56 105 LEU A C 1
ATOM 725 O O . LEU A 1 105 ? -1.558 -9.300 5.015 1.00 88.56 105 LEU A O 1
ATOM 729 N N . GLY A 1 106 ? -3.423 -8.898 3.823 1.00 89.50 106 GLY A N 1
ATOM 730 C CA . GLY A 1 106 ? -4.170 -10.047 4.332 1.00 89.50 106 GLY A CA 1
ATOM 731 C C . GLY A 1 106 ? -5.556 -9.699 4.852 1.00 89.50 106 GLY A C 1
ATOM 732 O O . GLY A 1 106 ? -6.020 -8.563 4.738 1.00 89.50 106 GLY A O 1
ATOM 733 N N . ASP A 1 107 ? -6.212 -10.705 5.417 1.00 92.31 107 ASP A N 1
ATOM 734 C CA . ASP A 1 107 ? -7.565 -10.600 5.947 1.00 92.31 107 ASP A CA 1
ATOM 735 C C . ASP A 1 107 ? -7.541 -10.396 7.464 1.00 92.31 107 ASP A C 1
ATOM 737 O O . ASP A 1 107 ? -6.788 -11.036 8.198 1.00 92.31 107 ASP A O 1
ATOM 741 N N . TYR A 1 108 ? -8.400 -9.501 7.932 1.00 93.38 108 TYR A N 1
ATOM 742 C CA . TYR A 1 108 ? -8.525 -9.086 9.318 1.00 93.38 108 TYR A CA 1
ATOM 743 C C . TYR A 1 108 ? -9.951 -9.333 9.786 1.00 93.38 108 TYR A C 1
ATOM 745 O O . TYR A 1 108 ? -10.912 -8.995 9.093 1.00 93.38 108 TYR A O 1
ATOM 753 N N . SER A 1 109 ? -10.082 -9.874 10.993 1.00 93.56 109 SER A N 1
ATOM 754 C CA . SER A 1 109 ? -11.358 -9.983 11.693 1.00 93.56 109 SER A CA 1
ATOM 755 C C . SER A 1 109 ? -11.240 -9.382 13.091 1.00 93.56 109 SER A C 1
ATOM 757 O O . SER A 1 109 ? -10.199 -9.467 13.742 1.00 93.56 109 SER A O 1
ATOM 759 N N . CYS A 1 110 ? -12.300 -8.724 13.542 1.00 93.00 110 CYS A N 1
ATOM 760 C CA . CYS A 1 110 ? -12.404 -8.167 14.884 1.00 93.00 110 CYS A CA 1
ATOM 761 C C . CYS A 1 110 ? -13.848 -8.297 15.355 1.00 93.00 110 CYS A C 1
ATOM 763 O O . CYS A 1 110 ? -14.770 -8.072 14.581 1.00 93.00 110 CYS A O 1
ATOM 765 N N . THR A 1 111 ? -14.051 -8.653 16.619 1.00 94.94 111 THR A N 1
ATOM 766 C CA . THR A 1 111 ? -15.386 -8.677 17.221 1.00 94.94 111 THR A CA 1
ATOM 767 C C . THR A 1 111 ? -15.582 -7.422 18.057 1.00 94.94 111 THR A C 1
ATOM 769 O O . THR A 1 111 ? -14.796 -7.156 18.964 1.00 94.94 111 THR A O 1
ATOM 772 N N . VAL A 1 112 ? -16.636 -6.663 17.766 1.00 94.81 112 VAL A N 1
ATOM 773 C CA . VAL A 1 112 ? -17.097 -5.553 18.603 1.00 94.81 112 VAL A CA 1
ATOM 774 C C . VAL A 1 112 ? -18.174 -6.093 19.529 1.00 94.81 112 VAL A C 1
ATOM 776 O O . VAL A 1 112 ? -19.219 -6.537 19.057 1.00 94.81 112 VAL A O 1
ATOM 779 N N . LEU A 1 113 ? -17.907 -6.072 20.833 1.00 95.25 113 LEU A N 1
ATOM 780 C CA . LEU A 1 113 ? -18.851 -6.473 21.870 1.00 95.25 113 LEU A CA 1
ATOM 781 C C . LEU A 1 113 ? -19.527 -5.228 22.449 1.00 95.25 113 LEU A C 1
ATOM 783 O O . LEU A 1 113 ? -18.850 -4.317 22.922 1.00 95.25 113 LEU A O 1
ATOM 787 N N . PHE A 1 114 ? -20.853 -5.217 22.426 1.00 94.69 114 PHE A N 1
ATOM 788 C CA . PHE A 1 114 ? -21.676 -4.260 23.148 1.00 94.69 114 PHE A CA 1
ATOM 789 C C . PHE A 1 114 ? -22.242 -4.955 24.375 1.00 94.69 114 PHE A C 1
ATOM 791 O O . PHE A 1 114 ? -22.802 -6.044 24.265 1.00 94.69 114 PHE A O 1
ATOM 798 N N . ALA A 1 115 ? -22.088 -4.321 25.529 1.00 94.62 115 ALA A N 1
ATOM 799 C CA . ALA A 1 115 ? -22.578 -4.835 26.792 1.00 94.62 115 ALA A CA 1
ATOM 800 C C . ALA A 1 115 ? -23.237 -3.702 27.573 1.00 94.62 115 ALA A C 1
ATOM 802 O O . ALA A 1 115 ? -22.633 -2.643 27.762 1.00 94.62 115 ALA A O 1
ATOM 803 N N . ASP A 1 116 ? -24.466 -3.943 28.014 1.00 94.44 116 ASP A N 1
ATOM 804 C CA . ASP A 1 116 ? -25.207 -3.071 28.912 1.00 94.44 116 ASP A CA 1
ATOM 805 C C . ASP A 1 116 ? -25.867 -3.907 30.016 1.00 94.44 116 ASP A C 1
ATOM 807 O O . ASP A 1 116 ? -26.393 -4.992 29.764 1.00 94.44 116 ASP A O 1
ATOM 811 N N . ALA A 1 117 ? -25.825 -3.412 31.253 1.00 93.94 117 ALA A N 1
ATOM 812 C CA . ALA A 1 117 ? -26.329 -4.146 32.409 1.00 93.94 117 ALA A CA 1
ATOM 813 C C . ALA A 1 117 ? -27.856 -4.348 32.381 1.00 93.94 117 ALA A C 1
ATOM 815 O O . ALA A 1 117 ? -28.349 -5.304 32.976 1.00 93.94 117 ALA A O 1
ATOM 816 N N . GLU A 1 118 ? -28.599 -3.466 31.708 1.00 91.25 118 GLU A N 1
ATOM 817 C CA . GLU A 1 118 ? -30.062 -3.494 31.651 1.00 91.25 118 GLU A CA 1
ATOM 818 C C . GLU A 1 118 ? -30.580 -4.203 30.396 1.00 91.25 118 GLU A C 1
ATOM 820 O O . GLU A 1 118 ? -31.603 -4.887 30.450 1.00 91.25 118 GLU A O 1
ATOM 825 N N . VAL A 1 119 ? -29.879 -4.054 29.267 1.00 87.00 119 VAL A N 1
ATOM 826 C CA . VAL A 1 119 ? -30.342 -4.556 27.957 1.00 87.00 119 VAL A CA 1
ATOM 827 C C . VAL A 1 119 ? -29.616 -5.825 27.491 1.00 87.00 119 VAL A C 1
ATOM 829 O O . VAL A 1 119 ? -30.056 -6.466 26.535 1.00 87.00 119 VAL A O 1
ATOM 832 N N . GLY A 1 120 ? -28.541 -6.224 28.176 1.00 92.75 120 GLY A N 1
ATOM 833 C CA . GLY A 1 120 ? -27.750 -7.414 27.867 1.00 92.75 120 GLY A CA 1
ATOM 834 C C . GLY A 1 120 ? -26.597 -7.156 26.893 1.00 92.75 120 GLY A C 1
ATOM 835 O O . GLY A 1 120 ? -26.136 -6.028 26.715 1.00 92.75 120 GLY A O 1
ATOM 836 N N . GLU A 1 121 ? -26.103 -8.230 26.273 1.00 95.94 121 GLU A N 1
ATOM 837 C CA . GLU A 1 121 ? -24.910 -8.205 25.423 1.00 95.94 121 GLU A CA 1
ATOM 838 C C . GLU A 1 121 ? -25.208 -8.692 24.002 1.00 95.94 121 GLU A C 1
ATOM 840 O O . GLU A 1 121 ? -25.971 -9.636 23.789 1.00 95.94 121 GLU A O 1
ATOM 845 N N . PHE A 1 122 ? -24.567 -8.072 23.015 1.00 94.06 122 PHE A N 1
ATOM 846 C CA . PHE A 1 122 ? -24.558 -8.534 21.628 1.00 94.06 122 PHE A CA 1
ATOM 847 C C . PHE A 1 122 ? -23.242 -8.154 20.956 1.00 94.06 122 PHE A C 1
ATOM 849 O O . PHE A 1 122 ? -22.536 -7.247 21.396 1.00 94.06 122 PHE A O 1
ATOM 856 N N . SER A 1 123 ? -22.894 -8.834 19.866 1.00 95.69 123 SER A N 1
ATOM 857 C CA . SER A 1 123 ? -21.637 -8.584 19.168 1.00 95.69 123 SER A CA 1
ATOM 858 C C . SER A 1 123 ? -21.786 -8.549 17.654 1.00 95.69 123 SER A C 1
ATOM 860 O O . SER A 1 123 ? -22.702 -9.134 17.076 1.00 95.69 123 SER A O 1
ATOM 862 N N . TYR A 1 124 ? -20.854 -7.845 17.017 1.00 95.50 124 TYR A N 1
ATOM 863 C CA . TYR A 1 124 ? -20.698 -7.804 15.569 1.00 95.50 124 TYR A CA 1
ATOM 864 C C . TYR A 1 124 ? -19.291 -8.240 15.189 1.00 95.50 124 TYR A C 1
ATOM 866 O O . TYR A 1 124 ? -18.311 -7.782 15.777 1.00 95.50 124 TYR A O 1
ATOM 874 N N . GLU A 1 125 ? -19.185 -9.083 14.166 1.00 96.25 125 GLU A N 1
ATOM 875 C CA . GLU A 1 125 ? -17.908 -9.402 13.537 1.00 96.25 125 GLU A CA 1
ATOM 876 C C . GLU A 1 125 ? -17.636 -8.408 12.400 1.00 96.25 125 GLU A C 1
ATOM 878 O O . GLU A 1 125 ? -18.389 -8.313 11.431 1.00 96.25 125 GLU A O 1
ATOM 883 N N . LEU A 1 126 ? -16.539 -7.669 12.512 1.00 95.81 126 LEU A N 1
ATOM 884 C CA . LEU A 1 126 ? -16.001 -6.818 11.463 1.00 95.81 126 LEU A CA 1
ATOM 885 C C . LEU A 1 126 ? -14.958 -7.601 10.675 1.00 95.81 126 LEU A C 1
ATOM 887 O O . LEU A 1 126 ? -14.032 -8.159 11.264 1.00 95.81 126 LEU A O 1
ATOM 891 N N . ARG A 1 127 ? -15.077 -7.597 9.346 1.00 95.12 127 ARG A N 1
ATOM 892 C CA . ARG A 1 127 ? -14.102 -8.196 8.429 1.00 95.12 127 ARG A CA 1
ATOM 893 C C . ARG A 1 127 ? -13.548 -7.134 7.494 1.00 95.12 127 ARG A C 1
ATOM 895 O O . ARG A 1 127 ? -14.312 -6.376 6.902 1.00 95.12 127 ARG A O 1
ATOM 902 N N . GLY A 1 128 ? -12.230 -7.090 7.358 1.00 93.00 128 GLY A N 1
ATOM 903 C CA . GLY A 1 128 ? -11.530 -6.186 6.451 1.00 93.00 128 GLY A CA 1
ATOM 904 C C . GLY A 1 128 ? -10.432 -6.925 5.703 1.00 93.00 128 GLY A C 1
ATOM 905 O O . GLY A 1 128 ? -9.774 -7.787 6.271 1.00 93.00 128 GLY A O 1
ATOM 906 N N . SER A 1 129 ? -10.220 -6.583 4.438 1.00 93.00 129 SER A N 1
ATOM 907 C CA . SER A 1 129 ? -9.146 -7.146 3.616 1.00 93.00 129 SER A CA 1
ATOM 908 C C . SER A 1 129 ? -8.177 -6.041 3.212 1.00 93.00 129 SER A C 1
ATOM 910 O O . SER A 1 129 ? -8.596 -5.017 2.670 1.00 93.00 129 SER A O 1
ATOM 912 N N . SER A 1 130 ? -6.890 -6.253 3.454 1.00 92.25 130 SER A N 1
ATOM 913 C CA . SER A 1 130 ? -5.804 -5.378 3.028 1.00 92.25 130 SER A CA 1
ATOM 914 C C . SER A 1 130 ? -5.225 -5.872 1.706 1.00 92.25 130 SER A C 1
ATOM 916 O O . SER A 1 130 ? -4.713 -6.992 1.617 1.00 92.25 130 SER A O 1
ATOM 918 N N . THR A 1 131 ? -5.321 -5.035 0.675 1.00 90.88 131 THR A N 1
ATOM 919 C CA . THR A 1 131 ? -4.806 -5.307 -0.671 1.00 90.88 131 THR A CA 1
ATOM 920 C C . THR A 1 131 ? -3.558 -4.483 -0.961 1.00 90.88 131 THR A C 1
ATOM 922 O O . THR A 1 131 ? -3.155 -3.626 -0.178 1.00 90.88 131 THR A O 1
ATOM 925 N N . LEU A 1 132 ? -2.956 -4.732 -2.124 1.00 91.19 132 LEU A N 1
ATOM 926 C CA . LEU A 1 132 ? -1.858 -3.928 -2.644 1.00 91.19 132 LEU A CA 1
ATOM 927 C C . LEU A 1 132 ? -2.177 -2.414 -2.600 1.00 91.19 132 LEU A C 1
ATOM 929 O O . LEU A 1 132 ? -3.299 -2.027 -2.950 1.00 91.19 132 LEU A O 1
ATOM 933 N N . PRO A 1 133 ? -1.223 -1.567 -2.164 1.00 92.81 133 PRO A N 1
ATOM 934 C CA . PRO A 1 133 ? -1.417 -0.124 -2.102 1.00 92.81 133 PRO A CA 1
ATOM 935 C C . PRO A 1 133 ? -1.449 0.498 -3.506 1.00 92.81 133 PRO A C 1
ATOM 937 O O . PRO A 1 133 ? -0.952 -0.103 -4.456 1.00 92.81 133 PRO A O 1
ATOM 940 N N . PRO A 1 134 ? -1.977 1.723 -3.659 1.00 92.50 134 PRO A N 1
ATOM 941 C CA . PRO A 1 134 ? -1.872 2.440 -4.925 1.00 92.50 134 PRO A CA 1
ATOM 942 C C . PRO A 1 134 ? -0.401 2.725 -5.291 1.00 92.50 134 PRO A C 1
ATOM 944 O O . PRO A 1 134 ? 0.435 2.865 -4.389 1.00 92.50 134 PRO A O 1
ATOM 947 N N . PRO A 1 135 ? -0.078 2.875 -6.591 1.00 95.25 135 PRO A N 1
ATOM 948 C CA . PRO A 1 135 ? 1.258 3.263 -7.022 1.00 95.25 135 PRO A CA 1
ATOM 949 C C . PRO A 1 135 ? 1.722 4.579 -6.385 1.00 95.25 135 PRO A C 1
ATOM 951 O O . PRO A 1 135 ? 0.969 5.551 -6.313 1.00 95.25 135 PRO A O 1
ATOM 954 N N . ILE A 1 136 ? 2.978 4.611 -5.943 1.00 95.81 136 ILE A N 1
ATOM 955 C CA . ILE A 1 136 ? 3.627 5.787 -5.350 1.00 95.81 136 ILE A CA 1
ATOM 956 C C . ILE A 1 136 ? 3.930 6.828 -6.430 1.00 95.81 136 ILE A C 1
ATOM 958 O O . ILE A 1 136 ? 3.738 8.022 -6.211 1.00 95.81 136 ILE A O 1
ATOM 962 N N . GLU A 1 137 ? 4.408 6.370 -7.587 1.00 95.50 137 GLU A N 1
ATOM 963 C CA . GLU A 1 137 ? 4.846 7.212 -8.697 1.00 95.50 137 GLU A CA 1
ATOM 964 C C . GLU A 1 137 ? 4.669 6.479 -10.036 1.00 95.50 137 GLU A C 1
ATOM 966 O O . GLU A 1 137 ? 4.692 5.244 -10.096 1.00 95.50 137 GLU A O 1
ATOM 971 N N . VAL A 1 138 ? 4.505 7.250 -11.115 1.00 97.00 138 VAL A N 1
ATOM 972 C CA . VAL A 1 138 ? 4.574 6.765 -12.498 1.00 97.00 138 VAL A CA 1
ATOM 973 C C . VAL A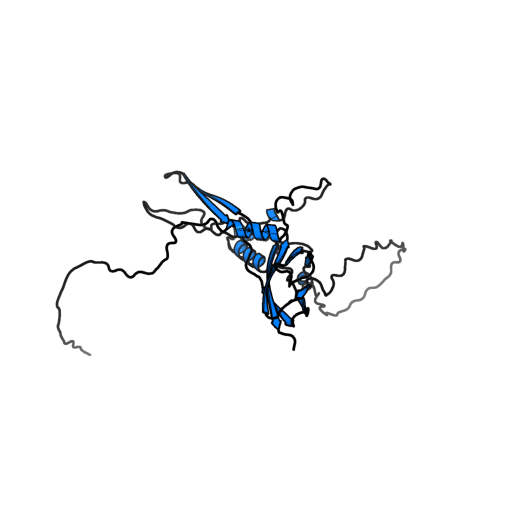 1 138 ? 5.958 7.068 -13.067 1.00 97.00 138 VAL A C 1
ATOM 975 O O . VAL A 1 138 ? 6.372 8.221 -13.134 1.00 97.00 138 VAL A O 1
ATOM 978 N N . LEU A 1 139 ? 6.658 6.036 -13.525 1.00 96.81 139 LEU A N 1
ATOM 979 C CA . LEU A 1 139 ? 7.991 6.100 -14.104 1.00 96.81 139 LEU A CA 1
ATOM 980 C C . LEU A 1 139 ? 7.884 6.020 -15.637 1.00 96.81 139 LEU A C 1
ATOM 982 O O . LEU A 1 139 ? 7.681 4.927 -16.173 1.00 96.81 139 LEU A O 1
ATOM 986 N N . PRO A 1 140 ? 8.025 7.150 -16.359 1.00 96.56 140 PRO A N 1
ATOM 987 C CA . PRO A 1 140 ? 7.949 7.159 -17.816 1.00 96.56 140 PRO A CA 1
ATOM 988 C C . PRO A 1 140 ? 9.256 6.687 -18.466 1.00 96.56 140 PRO A C 1
ATOM 990 O O . PRO A 1 140 ? 10.345 7.029 -17.990 1.00 96.56 140 PRO A O 1
ATOM 993 N N . PHE A 1 141 ? 9.139 5.968 -19.580 1.00 95.75 141 PHE A N 1
ATOM 994 C CA . PHE A 1 141 ? 10.232 5.513 -20.437 1.00 95.75 141 PHE A CA 1
ATOM 995 C C . PHE A 1 141 ? 9.913 5.832 -21.894 1.00 95.75 141 PHE A C 1
ATOM 997 O O . PHE A 1 141 ? 8.776 5.679 -22.328 1.00 95.75 141 PHE A O 1
ATOM 1004 N N . ASN A 1 142 ? 10.937 6.212 -22.653 1.00 93.81 142 ASN A N 1
ATOM 1005 C CA . ASN A 1 142 ? 10.848 6.379 -24.097 1.00 93.81 142 ASN A CA 1
ATOM 1006 C C . ASN A 1 142 ? 11.951 5.546 -24.753 1.00 93.81 142 ASN A C 1
ATOM 1008 O O . ASN A 1 142 ? 13.086 5.523 -24.265 1.00 93.81 142 ASN A O 1
ATOM 1012 N N . SER A 1 143 ? 11.614 4.839 -25.826 1.00 91.12 143 SER A N 1
ATOM 1013 C CA . SER A 1 143 ? 12.576 4.075 -26.620 1.00 91.12 143 SER A CA 1
ATOM 1014 C C . SER A 1 143 ? 12.116 3.958 -28.072 1.00 91.12 143 SER A C 1
ATOM 1016 O O . SER A 1 143 ? 10.969 4.259 -28.399 1.00 91.12 143 SER A O 1
ATOM 1018 N N . GLU A 1 144 ? 13.004 3.499 -28.938 1.00 89.56 144 GLU A N 1
ATOM 1019 C CA . GLU A 1 144 ? 12.674 3.081 -30.303 1.00 89.56 144 GLU A CA 1
ATOM 1020 C C . GLU A 1 144 ? 12.482 1.561 -30.333 1.00 89.56 144 GLU A C 1
ATOM 1022 O O . GLU A 1 144 ? 12.965 0.848 -29.448 1.00 89.56 144 GLU A O 1
ATOM 1027 N N . ALA A 1 145 ? 11.746 1.050 -31.319 1.00 85.19 145 ALA A N 1
ATOM 1028 C CA . ALA A 1 145 ? 11.487 -0.383 -31.418 1.00 85.19 145 ALA A CA 1
ATOM 1029 C C . ALA A 1 145 ? 12.791 -1.174 -31.548 1.00 85.19 145 ALA A C 1
ATOM 1031 O O . ALA A 1 145 ? 13.703 -0.778 -32.270 1.00 85.19 145 ALA A O 1
ATOM 1032 N N . SER A 1 146 ? 12.871 -2.305 -30.841 1.00 84.00 146 SER A N 1
ATOM 1033 C CA . SER A 1 146 ? 14.069 -3.155 -30.775 1.00 84.00 146 SER A CA 1
ATOM 1034 C C . SER A 1 146 ? 15.317 -2.480 -30.177 1.00 84.00 146 SER A C 1
ATOM 1036 O O . SER A 1 146 ? 16.395 -3.075 -30.187 1.00 84.00 146 SER A O 1
ATOM 1038 N N . SER A 1 147 ? 15.181 -1.278 -29.606 1.00 88.25 147 SER A N 1
ATOM 1039 C CA . SER A 1 147 ? 16.205 -0.628 -28.787 1.00 88.25 147 SER A CA 1
ATOM 1040 C C . SER A 1 147 ? 15.923 -0.849 -27.300 1.00 88.25 147 SER A C 1
ATOM 1042 O O . SER A 1 147 ? 14.822 -1.230 -26.904 1.00 88.25 147 SER A O 1
ATOM 1044 N N . SER A 1 148 ? 16.929 -0.629 -26.450 1.00 90.31 148 SER A N 1
ATOM 1045 C CA . SER A 1 148 ? 16.727 -0.658 -25.003 1.00 90.31 148 SER A CA 1
ATOM 1046 C C . SER A 1 148 ? 17.231 0.609 -24.334 1.00 90.31 148 SER A C 1
ATOM 1048 O O . SER A 1 148 ? 18.390 0.982 -24.505 1.00 90.31 148 SER A O 1
ATOM 1050 N N . THR A 1 149 ? 16.375 1.218 -23.519 1.00 93.94 149 THR A N 1
ATOM 1051 C CA . THR A 1 149 ? 16.677 2.430 -22.752 1.00 93.94 149 THR A CA 1
ATOM 1052 C C . THR A 1 149 ? 16.943 2.067 -21.294 1.00 93.94 149 THR A C 1
ATOM 1054 O O . THR A 1 149 ? 16.193 1.295 -20.694 1.00 93.94 149 THR A O 1
ATOM 1057 N N . LEU A 1 150 ? 17.992 2.648 -20.709 1.00 95.44 150 LEU A N 1
ATOM 1058 C CA . LEU A 1 150 ? 18.273 2.571 -19.276 1.00 95.44 150 LEU A CA 1
ATOM 1059 C C . LEU A 1 150 ? 17.837 3.865 -18.587 1.00 95.44 150 LEU A C 1
ATOM 1061 O O . LEU A 1 150 ? 18.088 4.958 -19.092 1.00 95.44 150 LEU A O 1
ATOM 1065 N N . LYS A 1 151 ? 17.202 3.740 -17.425 1.00 94.69 151 LYS A N 1
ATOM 1066 C CA . LYS A 1 151 ? 16.786 4.859 -16.583 1.00 94.69 151 LYS A CA 1
ATOM 1067 C C . LYS A 1 151 ? 17.175 4.584 -15.140 1.00 94.69 151 LYS A C 1
ATOM 1069 O O . LYS A 1 151 ? 16.801 3.560 -14.578 1.00 94.69 151 LYS A O 1
ATOM 1074 N N . GLU A 1 152 ? 17.893 5.520 -14.541 1.00 95.38 152 GLU A N 1
ATOM 1075 C CA . GLU A 1 152 ? 18.165 5.518 -13.108 1.00 95.38 152 GLU A CA 1
ATOM 1076 C C . GLU A 1 152 ? 16.971 6.131 -12.363 1.00 95.38 152 GLU A C 1
ATOM 1078 O O . GLU A 1 152 ? 16.505 7.220 -12.706 1.00 95.38 152 GLU A O 1
ATOM 1083 N N . VAL A 1 153 ? 16.449 5.416 -11.368 1.00 94.12 153 VAL A N 1
ATOM 1084 C CA . VAL A 1 153 ? 15.325 5.847 -10.532 1.00 94.12 153 VAL A CA 1
ATOM 1085 C C . VAL A 1 153 ? 15.745 5.799 -9.073 1.00 94.12 153 VAL A C 1
ATOM 1087 O O . VAL A 1 153 ? 16.164 4.760 -8.577 1.00 94.12 153 VAL A O 1
ATOM 1090 N N . THR A 1 154 ? 15.606 6.911 -8.361 1.00 92.94 154 THR A N 1
ATOM 1091 C CA . THR A 1 154 ? 15.928 6.969 -6.932 1.00 92.94 154 THR A CA 1
ATOM 1092 C C . THR A 1 154 ? 14.720 6.550 -6.108 1.00 92.94 154 THR A C 1
ATOM 1094 O O . THR A 1 154 ? 13.686 7.217 -6.144 1.00 92.94 154 THR A O 1
ATOM 1097 N N . LEU A 1 155 ? 14.844 5.477 -5.327 1.00 92.25 155 LEU A N 1
ATOM 1098 C CA . LEU A 1 155 ? 13.792 5.069 -4.399 1.00 92.25 155 LEU A CA 1
ATOM 1099 C C . LEU A 1 155 ? 13.995 5.759 -3.041 1.00 92.25 155 LEU A C 1
ATOM 1101 O O . LEU A 1 155 ? 15.090 5.704 -2.478 1.00 92.25 155 LEU A O 1
ATOM 1105 N N . PRO A 1 156 ? 12.969 6.403 -2.461 1.00 91.44 156 PRO A N 1
ATOM 1106 C CA . PRO A 1 156 ? 13.113 7.024 -1.150 1.00 91.44 156 PRO A CA 1
ATOM 1107 C C . PRO A 1 156 ? 13.332 5.949 -0.083 1.00 91.44 156 PRO A C 1
ATOM 1109 O O . PRO A 1 156 ? 12.671 4.919 -0.113 1.00 91.44 156 PRO A O 1
ATOM 1112 N N . PHE A 1 157 ? 14.200 6.171 0.906 1.00 89.06 157 PHE A N 1
ATOM 1113 C CA . PHE A 1 157 ? 14.321 5.222 2.023 1.00 89.06 157 PHE A CA 1
ATOM 1114 C C . PHE A 1 157 ? 12.991 5.087 2.780 1.00 89.06 157 PHE A C 1
ATOM 1116 O O . PHE A 1 157 ? 12.535 3.979 3.054 1.00 89.06 157 PHE A O 1
ATOM 1123 N N . ARG A 1 158 ? 12.326 6.217 3.051 1.00 87.62 158 ARG A N 1
ATOM 1124 C CA . ARG A 1 158 ? 11.028 6.260 3.733 1.00 87.62 158 ARG A CA 1
ATOM 1125 C C . ARG A 1 158 ? 9.884 6.027 2.753 1.00 87.62 158 ARG A C 1
ATOM 1127 O O . ARG A 1 158 ? 9.761 6.745 1.763 1.00 87.62 158 ARG A O 1
ATOM 1134 N N . ASN A 1 159 ? 9.007 5.075 3.062 1.00 91.38 159 ASN A N 1
ATOM 1135 C CA . ASN A 1 159 ? 7.779 4.879 2.299 1.00 91.38 159 ASN A CA 1
ATOM 1136 C C . ASN A 1 159 ? 6.753 5.982 2.650 1.00 91.38 159 ASN A C 1
ATOM 1138 O O . ASN A 1 159 ? 6.268 6.019 3.786 1.00 91.38 159 ASN A O 1
ATOM 1142 N N . PRO A 1 160 ? 6.361 6.851 1.697 1.00 90.56 160 PRO A N 1
ATOM 1143 C CA . PRO A 1 160 ? 5.419 7.938 1.963 1.00 90.56 160 PRO A CA 1
ATOM 1144 C C . PRO A 1 160 ? 4.024 7.455 2.389 1.00 90.56 160 PRO A C 1
ATOM 1146 O O . PRO A 1 160 ? 3.332 8.170 3.112 1.00 90.56 160 PRO A O 1
ATOM 1149 N N . LEU A 1 161 ? 3.588 6.262 1.970 1.00 91.44 161 LEU A N 1
ATOM 1150 C CA . LEU A 1 161 ? 2.293 5.703 2.372 1.00 91.44 161 LEU A CA 1
ATOM 1151 C C . LEU A 1 161 ? 2.309 5.241 3.832 1.00 91.44 161 LEU A C 1
ATOM 1153 O O . LEU A 1 161 ? 1.354 5.496 4.566 1.00 91.44 161 LEU A O 1
ATOM 1157 N N . ILE A 1 162 ? 3.416 4.641 4.276 1.00 88.50 162 ILE A N 1
ATOM 1158 C CA . ILE A 1 162 ? 3.603 4.243 5.677 1.00 88.50 162 ILE A CA 1
ATOM 1159 C C . ILE A 1 162 ? 3.694 5.476 6.578 1.00 88.50 162 ILE A C 1
ATOM 1161 O O . ILE A 1 162 ? 3.077 5.494 7.639 1.00 88.50 162 ILE A O 1
ATOM 1165 N N . GLU A 1 163 ? 4.401 6.528 6.158 1.00 87.69 163 GLU A N 1
ATOM 1166 C CA . GLU A 1 163 ? 4.479 7.776 6.933 1.00 87.69 163 GLU A CA 1
ATOM 1167 C C . GLU A 1 163 ? 3.104 8.459 7.063 1.00 87.69 163 GLU A C 1
ATOM 1169 O O . GLU A 1 163 ? 2.745 8.935 8.142 1.00 87.69 163 GLU A O 1
ATOM 1174 N N . LYS A 1 164 ? 2.277 8.432 6.007 1.00 90.44 164 LYS A N 1
ATOM 1175 C CA . LYS A 1 164 ? 0.877 8.889 6.079 1.00 90.44 164 LYS A CA 1
ATOM 1176 C C . LYS A 1 164 ? 0.052 8.047 7.056 1.00 90.44 164 LYS A C 1
ATOM 1178 O O . LYS A 1 164 ? -0.651 8.607 7.894 1.00 90.44 164 LYS A O 1
ATOM 1183 N N . ALA A 1 165 ? 0.153 6.719 6.989 1.00 90.75 165 ALA A N 1
ATOM 1184 C CA . ALA A 1 165 ? -0.553 5.823 7.907 1.00 90.75 165 ALA A CA 1
ATOM 1185 C C . ALA A 1 165 ? -0.109 6.036 9.365 1.00 90.75 165 ALA A C 1
ATOM 1187 O O . ALA A 1 165 ? -0.933 6.084 10.277 1.00 90.75 165 ALA A O 1
ATOM 1188 N N . ARG A 1 166 ? 1.191 6.244 9.588 1.00 87.88 166 ARG A N 1
ATOM 1189 C CA . ARG A 1 166 ? 1.759 6.601 10.890 1.00 87.88 166 ARG A CA 1
ATOM 1190 C C . ARG A 1 166 ? 1.149 7.891 11.437 1.00 87.88 166 ARG A C 1
ATOM 1192 O O . ARG A 1 166 ? 0.789 7.917 12.612 1.00 87.88 166 ARG A O 1
ATOM 1199 N N . ALA A 1 167 ? 1.030 8.941 10.624 1.00 89.06 167 ALA A N 1
ATOM 1200 C CA . ALA A 1 167 ? 0.420 10.199 11.055 1.00 89.06 167 ALA A CA 1
ATOM 1201 C C . ALA A 1 167 ? -1.026 9.987 11.536 1.00 89.06 167 ALA A C 1
ATOM 1203 O O . ALA A 1 167 ? -1.360 10.386 12.647 1.00 89.06 167 ALA A O 1
ATOM 1204 N N . ILE A 1 168 ? -1.832 9.234 10.774 1.00 92.06 168 ILE A N 1
ATOM 1205 C CA . ILE A 1 168 ? -3.217 8.897 11.150 1.00 92.06 168 ILE A CA 1
ATOM 1206 C C . ILE A 1 168 ? -3.276 8.200 12.517 1.00 92.06 168 ILE A C 1
ATOM 1208 O O . ILE A 1 168 ? -4.143 8.500 13.333 1.00 92.06 168 ILE A O 1
ATOM 1212 N N . VAL A 1 169 ? -2.353 7.274 12.786 1.00 90.81 169 VAL A N 1
ATOM 1213 C CA . VAL A 1 169 ? -2.294 6.544 14.063 1.00 90.81 169 VAL A CA 1
ATOM 1214 C C . VAL A 1 169 ? -1.944 7.473 15.222 1.00 90.81 169 VAL A C 1
ATOM 1216 O O . VAL A 1 169 ? -2.552 7.376 16.287 1.00 90.81 169 VAL A O 1
ATOM 1219 N N . LEU A 1 170 ? -0.985 8.379 15.021 1.00 89.00 170 LEU A N 1
ATOM 1220 C CA . LEU A 1 170 ? -0.583 9.358 16.033 1.00 89.00 170 LEU A CA 1
ATOM 1221 C C . LEU A 1 170 ? -1.683 10.388 16.330 1.00 89.00 170 LEU A C 1
ATOM 1223 O O . LEU A 1 170 ? -1.680 10.967 17.415 1.00 89.00 170 LEU A O 1
ATOM 1227 N N . ASP A 1 171 ? -2.634 10.570 15.416 1.00 89.94 171 ASP A N 1
ATOM 1228 C CA . ASP A 1 171 ? -3.776 11.470 15.582 1.00 89.94 171 ASP A CA 1
ATOM 1229 C C . ASP A 1 171 ? -5.012 10.789 16.207 1.00 89.94 171 ASP A C 1
ATOM 1231 O O . ASP A 1 171 ? -5.982 11.470 16.534 1.00 89.94 171 ASP A O 1
ATOM 1235 N N . ARG A 1 172 ? -4.992 9.463 16.441 1.00 91.38 172 ARG A N 1
ATOM 1236 C CA . ARG A 1 172 ? -6.136 8.714 17.011 1.00 91.38 172 ARG A CA 1
ATOM 1237 C C . ARG A 1 172 ? -6.546 9.195 18.403 1.00 91.38 172 ARG A C 1
ATOM 1239 O O . ARG A 1 172 ? -7.727 9.373 18.681 1.00 91.38 172 ARG A O 1
ATOM 1246 N N . SER A 1 173 ? -5.587 9.322 19.317 1.00 87.31 173 SER A N 1
ATOM 1247 C CA . SER A 1 173 ? -5.818 9.799 20.686 1.00 87.31 173 SER A CA 1
ATOM 1248 C C . SER A 1 173 ? -4.501 10.181 21.355 1.00 87.31 173 SER A C 1
ATOM 1250 O O . SER A 1 173 ? -3.440 9.727 20.934 1.00 87.31 173 SER A O 1
ATOM 1252 N N . VAL A 1 174 ? -4.554 10.955 22.444 1.00 88.12 174 VAL A N 1
ATOM 1253 C CA . VAL A 1 174 ? -3.358 11.293 23.243 1.00 88.12 174 VAL A CA 1
ATOM 1254 C C . VAL A 1 174 ? -2.669 10.028 23.765 1.00 88.12 174 VAL A C 1
ATOM 1256 O O . VAL A 1 174 ? -1.460 9.880 23.621 1.00 88.12 174 VAL A O 1
ATOM 1259 N N . LYS A 1 175 ? -3.450 9.070 24.279 1.00 85.88 175 LYS A N 1
ATOM 1260 C CA . LYS A 1 175 ? -2.947 7.785 24.779 1.00 85.88 175 LYS A CA 1
ATOM 1261 C C . LYS A 1 175 ? -2.242 6.982 23.684 1.00 85.88 175 LYS A C 1
ATOM 1263 O O . LYS A 1 175 ? -1.163 6.441 23.913 1.00 85.88 175 LYS A O 1
ATOM 1268 N N . GLU A 1 176 ? -2.835 6.911 22.491 1.00 84.06 176 GLU A N 1
ATOM 1269 C CA . GLU A 1 176 ? -2.232 6.194 21.363 1.00 84.06 176 GLU A CA 1
ATOM 1270 C C . GLU A 1 176 ? -1.005 6.933 20.826 1.00 84.06 176 GLU A C 1
ATOM 1272 O O . GLU A 1 176 ? 0.004 6.302 20.527 1.00 84.06 176 GLU A O 1
ATOM 1277 N N . LYS A 1 177 ? -1.037 8.268 20.789 1.00 86.50 177 LYS A N 1
ATOM 1278 C CA . LYS A 1 177 ? 0.104 9.109 20.423 1.00 86.50 177 LYS A CA 1
ATOM 1279 C C . LYS A 1 177 ? 1.293 8.904 21.352 1.00 86.50 177 LYS A C 1
ATOM 1281 O O . LYS A 1 177 ? 2.414 8.797 20.871 1.00 86.50 177 LYS A O 1
ATOM 1286 N N . GLU A 1 178 ? 1.071 8.833 22.660 1.00 86.88 178 GLU A N 1
ATOM 1287 C CA . GLU A 1 178 ? 2.123 8.552 23.642 1.00 86.88 178 GLU A CA 1
ATOM 1288 C C . GLU A 1 178 ? 2.642 7.117 23.502 1.00 86.88 178 GLU A C 1
ATOM 1290 O O . GLU A 1 178 ? 3.850 6.901 23.394 1.00 86.88 178 GLU A O 1
ATOM 1295 N N . ARG A 1 179 ? 1.740 6.129 23.422 1.00 85.00 179 ARG A N 1
ATOM 1296 C CA . ARG A 1 179 ? 2.096 4.710 23.265 1.00 85.00 179 ARG A CA 1
ATOM 1297 C C . ARG A 1 179 ? 2.910 4.468 21.992 1.00 85.00 179 ARG A C 1
ATOM 1299 O O . ARG A 1 179 ? 4.001 3.901 22.048 1.00 85.00 179 ARG A O 1
ATOM 1306 N N . MET A 1 180 ? 2.390 4.913 20.852 1.00 82.44 180 MET A N 1
ATOM 1307 C CA . MET A 1 180 ? 3.011 4.736 19.539 1.00 82.44 180 MET A CA 1
ATOM 1308 C C . MET A 1 180 ? 4.198 5.671 19.340 1.00 82.44 180 MET A C 1
ATOM 1310 O O . MET A 1 180 ? 5.181 5.280 18.719 1.00 82.44 180 MET A O 1
ATOM 1314 N N . GLY A 1 181 ? 4.166 6.867 19.927 1.00 80.88 181 GLY A N 1
ATOM 1315 C CA . GLY A 1 181 ? 5.305 7.778 19.978 1.00 80.88 181 GLY A CA 1
ATOM 1316 C C . GLY A 1 181 ? 6.495 7.184 20.727 1.00 80.88 181 GLY A C 1
ATOM 1317 O O . GLY A 1 181 ? 7.624 7.372 20.291 1.00 80.88 181 GLY A O 1
ATOM 1318 N N . ASN A 1 182 ? 6.267 6.403 21.785 1.00 78.00 182 ASN A N 1
ATOM 1319 C CA . ASN A 1 182 ? 7.332 5.687 22.492 1.00 78.00 182 ASN A CA 1
ATOM 1320 C C . ASN A 1 182 ? 7.832 4.455 21.714 1.00 78.00 182 ASN A C 1
ATOM 1322 O O . ASN A 1 182 ? 9.033 4.192 21.698 1.00 78.00 182 ASN A O 1
ATOM 1326 N N . LEU A 1 183 ? 6.933 3.717 21.049 1.00 76.44 183 LEU A N 1
ATOM 1327 C CA . LEU A 1 183 ? 7.267 2.512 20.270 1.00 76.44 183 LEU A CA 1
ATOM 1328 C C . LEU A 1 183 ? 8.013 2.818 18.965 1.00 76.44 183 LEU A C 1
ATOM 1330 O O . LEU A 1 183 ? 8.969 2.125 18.617 1.00 76.44 183 LEU A O 1
ATOM 1334 N N . TRP A 1 184 ? 7.571 3.841 18.235 1.00 76.25 184 TRP A N 1
ATOM 1335 C CA . TRP A 1 184 ? 8.193 4.286 16.985 1.00 76.25 184 TRP A CA 1
ATOM 1336 C C . TRP A 1 184 ? 9.267 5.349 17.216 1.00 76.25 184 TRP A C 1
ATOM 1338 O O . TRP A 1 184 ? 10.170 5.519 16.399 1.00 76.25 184 TRP A O 1
ATOM 1348 N N . GLY A 1 185 ? 9.216 6.063 18.341 1.00 66.38 185 GLY A N 1
ATOM 1349 C CA . GLY A 1 185 ? 10.115 7.177 18.608 1.00 66.38 185 GLY A CA 1
ATOM 1350 C C . GLY A 1 185 ? 10.002 8.283 17.551 1.00 66.38 185 GLY A C 1
ATOM 1351 O O . GLY A 1 185 ? 9.003 8.447 16.844 1.00 66.38 185 GLY A O 1
ATOM 1352 N N . LYS A 1 186 ? 11.102 9.027 17.388 1.00 58.50 186 LYS A N 1
ATOM 1353 C CA . LYS A 1 186 ? 11.338 9.898 16.219 1.00 58.50 186 LYS A CA 1
ATOM 1354 C C . LYS A 1 186 ? 11.836 9.119 14.993 1.00 58.50 186 LYS A C 1
ATOM 1356 O O . LYS A 1 186 ? 12.065 9.716 13.945 1.00 58.50 186 LYS A O 1
ATOM 1361 N N . GLU A 1 187 ? 12.064 7.817 15.132 1.00 56.69 187 GLU A N 1
ATOM 1362 C CA . GLU A 1 187 ? 12.689 6.999 14.098 1.00 56.69 187 GLU A CA 1
ATOM 1363 C C . GLU A 1 187 ? 11.631 6.378 13.174 1.00 56.69 187 GLU A C 1
ATOM 1365 O O . GLU A 1 187 ? 10.466 6.259 13.561 1.00 56.69 187 GLU A O 1
ATOM 1370 N N . PRO A 1 188 ? 11.987 6.030 11.927 1.00 58.50 188 PRO A N 1
ATOM 1371 C CA . PRO A 1 188 ? 11.088 5.299 11.044 1.00 58.50 188 PRO A CA 1
ATOM 1372 C C . PRO A 1 188 ? 10.739 3.924 11.631 1.00 58.50 188 PRO A C 1
ATOM 1374 O O . PRO A 1 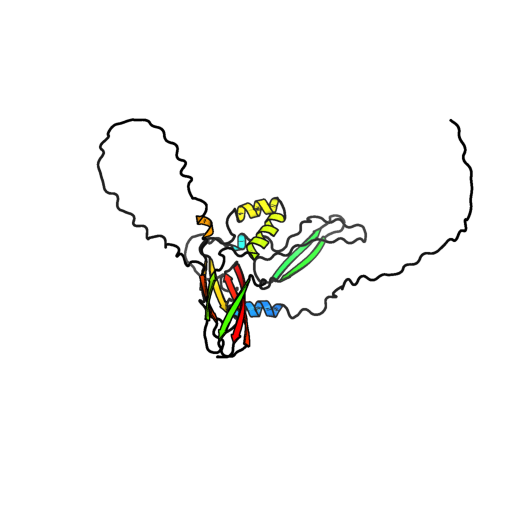188 ? 11.517 3.337 12.385 1.00 58.50 188 PRO A O 1
ATOM 1377 N N . LEU A 1 189 ? 9.576 3.401 11.236 1.00 62.53 189 LEU A N 1
ATOM 1378 C CA . LEU A 1 189 ? 9.109 2.043 11.551 1.00 62.53 189 LEU A CA 1
ATOM 1379 C C . LEU A 1 189 ? 10.147 0.959 11.198 1.00 62.53 189 LEU A C 1
ATOM 1381 O O . LEU A 1 189 ? 10.225 -0.075 11.858 1.00 62.53 189 LEU A O 1
ATOM 1385 N N . LEU A 1 190 ? 10.953 1.228 10.171 1.00 65.19 190 LEU A N 1
ATOM 1386 C CA . LEU A 1 190 ? 12.002 0.363 9.649 1.00 65.19 190 LEU A CA 1
ATOM 1387 C C . LEU A 1 190 ? 13.367 0.929 10.068 1.00 65.19 190 LEU A C 1
ATOM 1389 O O . LEU A 1 190 ? 13.650 2.110 9.859 1.00 65.19 190 LEU A O 1
ATOM 1393 N N . ARG A 1 191 ? 14.214 0.095 10.681 1.00 64.62 191 ARG A N 1
ATOM 1394 C CA . ARG A 1 191 ? 15.593 0.443 11.066 1.00 64.62 191 ARG A CA 1
ATOM 1395 C C . ARG A 1 191 ? 16.594 -0.323 10.202 1.00 64.62 191 ARG A C 1
ATOM 1397 O O . ARG A 1 191 ? 16.356 -1.480 9.884 1.00 64.62 191 ARG A O 1
ATOM 1404 N N . GLY A 1 192 ? 17.749 0.293 9.947 1.00 67.00 192 GLY A N 1
ATOM 1405 C CA . GLY A 1 192 ? 18.861 -0.329 9.218 1.00 67.00 192 GLY A CA 1
ATOM 1406 C C . GLY A 1 192 ? 18.695 -0.272 7.698 1.00 67.00 192 GLY A C 1
ATOM 1407 O O . GLY A 1 192 ? 17.743 0.354 7.226 1.00 67.00 192 GLY A O 1
ATOM 1408 N N . PRO A 1 193 ? 19.630 -0.862 6.929 1.00 74.12 193 PRO A N 1
ATOM 1409 C CA . PRO A 1 193 ? 19.436 -0.997 5.496 1.00 74.12 193 PRO A CA 1
ATOM 1410 C C . PRO A 1 193 ? 18.150 -1.794 5.246 1.00 74.12 193 PRO A C 1
ATOM 1412 O O . PRO A 1 193 ? 17.947 -2.864 5.819 1.00 74.12 193 PRO A O 1
ATOM 1415 N N . LEU A 1 194 ? 17.251 -1.222 4.454 1.00 86.44 194 LEU A N 1
ATOM 1416 C CA . LEU A 1 194 ? 15.974 -1.823 4.106 1.00 86.44 194 LEU A CA 1
ATOM 1417 C C . LEU A 1 194 ? 16.157 -2.621 2.820 1.00 86.44 194 LEU A C 1
ATOM 1419 O O . LEU A 1 194 ? 16.182 -2.040 1.736 1.00 86.44 194 LEU A O 1
ATOM 1423 N N . SER A 1 195 ? 16.266 -3.937 2.955 1.00 90.44 195 SER A N 1
ATOM 1424 C CA . SER A 1 195 ? 16.332 -4.850 1.818 1.00 90.44 195 SER A CA 1
ATOM 1425 C C . SER A 1 195 ? 14.952 -5.013 1.187 1.00 90.44 195 SER A C 1
ATOM 1427 O O . SER A 1 195 ? 13.996 -5.438 1.847 1.00 90.44 195 SER A O 1
ATOM 1429 N N . LEU A 1 196 ? 14.855 -4.650 -0.089 1.00 92.62 196 LEU A N 1
ATOM 1430 C CA . LEU A 1 196 ? 13.661 -4.769 -0.914 1.00 92.62 196 LEU A CA 1
ATOM 1431 C C . LEU A 1 196 ? 13.854 -5.865 -1.958 1.00 92.62 196 LEU A C 1
ATOM 1433 O O . LEU A 1 196 ? 14.842 -5.863 -2.685 1.00 92.62 196 LEU A O 1
ATOM 1437 N N . GLN A 1 197 ? 12.866 -6.743 -2.076 1.00 95.44 197 GLN A N 1
ATOM 1438 C CA . GLN A 1 197 ? 12.700 -7.664 -3.195 1.00 95.44 197 GLN A CA 1
ATOM 1439 C C . GLN A 1 197 ? 11.916 -6.963 -4.302 1.00 95.44 197 GLN A C 1
ATOM 1441 O O . GLN A 1 197 ? 10.857 -6.384 -4.042 1.00 95.44 197 GLN A O 1
ATOM 1446 N N . LEU A 1 198 ? 12.428 -7.006 -5.527 1.00 96.12 198 LEU A N 1
ATOM 1447 C CA . LEU A 1 198 ? 11.882 -6.315 -6.687 1.00 96.12 198 LEU A CA 1
ATOM 1448 C C . LEU A 1 198 ? 11.278 -7.322 -7.668 1.00 96.12 198 LEU A C 1
ATOM 1450 O O . LEU A 1 198 ? 11.933 -8.271 -8.094 1.00 96.12 198 LEU A O 1
ATOM 1454 N N . SER A 1 199 ? 10.022 -7.097 -8.054 1.00 96.00 199 SER A N 1
ATOM 1455 C CA . SER A 1 199 ? 9.319 -7.900 -9.057 1.00 96.00 199 SER A CA 1
ATOM 1456 C C . SER A 1 199 ? 8.729 -7.010 -10.145 1.00 96.00 199 SER A C 1
ATOM 1458 O O . SER A 1 199 ? 8.114 -5.979 -9.866 1.00 96.00 199 SER A O 1
ATOM 1460 N N . TYR A 1 200 ? 8.925 -7.419 -11.396 1.00 95.31 200 TYR A N 1
ATOM 1461 C CA . TYR A 1 200 ? 8.526 -6.681 -12.588 1.00 95.31 200 TYR A CA 1
ATOM 1462 C C . TYR A 1 200 ? 7.301 -7.341 -13.218 1.00 95.31 200 TYR A C 1
ATOM 1464 O O . TYR A 1 200 ? 7.336 -8.508 -13.599 1.00 95.31 200 TYR A O 1
ATOM 1472 N N . GLY A 1 201 ? 6.217 -6.585 -13.377 1.00 93.00 201 GLY A N 1
ATOM 1473 C CA . GLY A 1 201 ? 4.955 -7.075 -13.937 1.00 93.00 201 GLY A CA 1
ATOM 1474 C C . GLY A 1 201 ? 4.968 -7.325 -15.450 1.00 93.00 201 GLY A C 1
ATOM 1475 O O . GLY A 1 201 ? 3.919 -7.605 -16.023 1.00 93.00 201 GLY A O 1
ATOM 1476 N N . SER A 1 202 ? 6.116 -7.182 -16.118 1.00 93.31 202 SER A N 1
ATOM 1477 C CA . SER A 1 202 ? 6.256 -7.350 -17.565 1.00 93.31 202 SER A CA 1
ATOM 1478 C C . SER A 1 202 ? 7.698 -7.657 -17.954 1.00 93.31 202 SER A C 1
ATOM 1480 O O . SER A 1 202 ? 8.629 -7.158 -17.333 1.00 93.31 202 SER A O 1
ATOM 1482 N N . THR A 1 203 ? 7.880 -8.427 -19.028 1.00 94.00 203 THR A N 1
ATOM 1483 C CA . THR A 1 203 ? 9.194 -8.794 -19.580 1.00 94.00 203 THR A CA 1
ATOM 1484 C C . THR A 1 203 ? 9.884 -7.652 -20.324 1.00 94.00 203 THR A C 1
ATOM 1486 O O . THR A 1 203 ? 11.083 -7.727 -20.577 1.00 94.00 203 THR A O 1
ATOM 1489 N N . PHE A 1 204 ? 9.150 -6.595 -20.687 1.00 94.75 204 PHE A N 1
ATOM 1490 C CA . PHE A 1 204 ? 9.725 -5.418 -21.349 1.00 94.75 204 PHE A CA 1
ATOM 1491 C C . PHE A 1 204 ? 10.480 -4.514 -20.374 1.00 94.75 204 PHE A C 1
ATOM 1493 O O . PHE A 1 204 ? 11.254 -3.664 -20.811 1.00 94.75 204 PHE A O 1
ATOM 1500 N N . PHE A 1 205 ? 10.270 -4.698 -19.068 1.00 96.38 205 PHE A N 1
ATOM 1501 C CA . PHE A 1 205 ? 10.965 -3.978 -18.013 1.00 96.38 205 PHE A CA 1
ATOM 1502 C C . PHE A 1 205 ? 11.827 -4.947 -17.207 1.00 96.38 205 PHE A C 1
ATOM 1504 O O . PHE A 1 205 ? 11.388 -6.037 -16.856 1.00 96.38 205 PHE A O 1
ATOM 1511 N N . SER A 1 206 ? 13.064 -4.562 -16.911 1.00 96.12 206 SER A N 1
ATOM 1512 C CA . SER A 1 206 ? 13.965 -5.371 -16.086 1.00 96.12 206 SER A CA 1
ATOM 1513 C C . SER A 1 206 ? 14.897 -4.508 -15.245 1.00 96.12 206 SER A C 1
ATOM 1515 O O . SER A 1 206 ? 15.065 -3.315 -15.492 1.00 96.12 206 SER A O 1
ATOM 1517 N N . GLY A 1 207 ? 15.499 -5.120 -14.235 1.00 95.50 207 GLY A N 1
ATOM 1518 C CA . GLY A 1 207 ? 16.462 -4.506 -13.331 1.00 95.50 207 GLY A CA 1
ATOM 1519 C C . GLY A 1 207 ? 16.907 -5.525 -12.276 1.00 95.50 207 GLY A C 1
ATOM 1520 O O . GLY A 1 207 ? 16.680 -6.725 -12.466 1.00 95.50 207 GLY A O 1
ATOM 1521 N N . PRO A 1 208 ? 17.578 -5.091 -11.199 1.00 95.69 208 PRO A N 1
ATOM 1522 C CA . PRO A 1 208 ? 18.001 -5.988 -10.130 1.00 95.69 208 PRO A CA 1
ATOM 1523 C C . PRO A 1 208 ? 16.798 -6.624 -9.416 1.00 95.69 208 PRO A C 1
ATOM 1525 O O . PRO A 1 208 ? 15.733 -6.023 -9.321 1.00 95.69 208 PRO A O 1
ATOM 1528 N N . ALA A 1 209 ? 16.981 -7.838 -8.896 1.00 93.06 209 ALA A N 1
ATOM 1529 C CA . ALA A 1 209 ? 15.958 -8.535 -8.110 1.00 93.06 209 ALA A CA 1
ATOM 1530 C C . ALA A 1 209 ? 15.897 -8.049 -6.653 1.00 93.06 209 ALA A C 1
ATOM 1532 O O . ALA A 1 209 ? 14.883 -8.223 -5.987 1.00 93.06 209 ALA A O 1
ATOM 1533 N N . GLU A 1 210 ? 16.969 -7.428 -6.164 1.00 94.19 210 GLU A N 1
ATOM 1534 C CA . GLU A 1 210 ? 17.089 -6.950 -4.791 1.00 94.19 210 GLU A CA 1
ATOM 1535 C C . GLU A 1 210 ? 17.706 -5.553 -4.765 1.00 94.19 210 GLU A C 1
ATOM 1537 O O . GLU A 1 210 ? 18.538 -5.211 -5.611 1.00 94.19 210 GLU A O 1
ATOM 1542 N N . LEU A 1 211 ? 17.300 -4.740 -3.791 1.00 92.75 211 LEU A N 1
ATOM 1543 C CA . LEU A 1 211 ? 17.873 -3.422 -3.552 1.00 92.75 211 LEU A CA 1
ATOM 1544 C C . LEU A 1 211 ? 17.876 -3.100 -2.060 1.00 92.75 211 LEU A C 1
ATOM 1546 O O . LEU A 1 211 ? 16.824 -3.089 -1.422 1.00 92.75 211 LEU A O 1
ATOM 1550 N N . ASP A 1 212 ? 19.047 -2.755 -1.532 1.00 91.50 212 ASP A N 1
ATOM 1551 C CA . ASP A 1 212 ? 19.184 -2.249 -0.171 1.00 91.50 212 ASP A CA 1
ATOM 1552 C C . ASP A 1 212 ? 19.057 -0.729 -0.156 1.00 91.50 212 ASP A C 1
ATOM 1554 O O . ASP A 1 212 ? 19.850 -0.008 -0.771 1.00 91.50 212 ASP A O 1
ATOM 1558 N N . LEU A 1 213 ? 18.064 -0.232 0.578 1.00 90.31 213 LEU A N 1
ATOM 1559 C CA . LEU A 1 213 ? 17.916 1.193 0.820 1.00 90.31 213 LEU A CA 1
ATOM 1560 C C . LEU A 1 213 ? 18.613 1.602 2.114 1.00 90.31 213 LEU A C 1
ATOM 1562 O O . LEU A 1 213 ? 18.433 0.978 3.154 1.00 90.31 213 LEU A O 1
ATOM 1566 N N . VAL A 1 214 ? 19.336 2.715 2.084 1.00 88.12 214 VAL A N 1
ATOM 1567 C CA . VAL A 1 214 ? 19.989 3.328 3.244 1.00 88.12 214 VAL A CA 1
ATOM 1568 C C . VAL A 1 214 ? 19.354 4.675 3.591 1.00 88.12 214 VAL A C 1
ATOM 1570 O O . VAL A 1 214 ? 18.964 5.460 2.721 1.00 88.12 214 VAL A O 1
ATOM 1573 N N . ASP A 1 215 ? 19.266 4.959 4.889 1.00 83.69 215 ASP A N 1
ATOM 1574 C CA . ASP A 1 215 ? 18.747 6.220 5.420 1.00 83.69 215 ASP A CA 1
ATOM 1575 C C . ASP A 1 215 ? 19.808 7.331 5.323 1.00 83.69 215 ASP A C 1
ATOM 1577 O O . ASP A 1 215 ? 20.590 7.567 6.250 1.00 83.69 215 ASP A O 1
ATOM 1581 N N . ASN A 1 216 ? 19.846 8.020 4.181 1.00 70.75 216 ASN A N 1
ATOM 1582 C CA . ASN A 1 216 ? 20.782 9.124 3.945 1.00 70.75 216 ASN A CA 1
ATOM 1583 C C . ASN A 1 216 ? 20.390 10.428 4.671 1.00 70.75 216 ASN A C 1
ATOM 1585 O O . ASN A 1 216 ? 21.230 11.316 4.838 1.00 70.75 216 ASN A O 1
ATOM 1589 N N . GLU A 1 217 ? 19.148 10.557 5.152 1.00 62.97 217 GLU A N 1
ATOM 1590 C CA . GLU A 1 217 ? 18.646 11.790 5.778 1.00 62.97 217 GLU A CA 1
ATOM 1591 C C . GLU A 1 217 ? 19.207 12.017 7.191 1.00 62.97 217 GLU A C 1
ATOM 1593 O O . GLU A 1 217 ? 19.332 13.160 7.637 1.00 62.97 217 GLU A O 1
ATOM 1598 N N . ARG A 1 218 ? 19.638 10.960 7.897 1.00 56.59 218 ARG A N 1
ATOM 1599 C CA . ARG A 1 218 ? 20.248 11.080 9.239 1.00 56.59 218 ARG A CA 1
ATOM 1600 C C . ARG A 1 218 ? 21.558 11.875 9.263 1.00 56.59 218 ARG A C 1
ATOM 1602 O O . ARG A 1 218 ? 21.968 12.332 10.331 1.00 56.59 218 ARG A O 1
ATOM 1609 N N . ARG A 1 219 ? 22.232 12.059 8.121 1.00 51.09 219 ARG A N 1
ATOM 1610 C CA . ARG A 1 219 ? 23.559 12.697 8.064 1.00 51.09 219 ARG A CA 1
ATOM 1611 C C . ARG A 1 219 ? 23.510 14.231 8.077 1.00 51.09 219 ARG A C 1
ATOM 1613 O O . ARG A 1 219 ? 24.486 14.856 8.484 1.00 51.09 219 ARG A O 1
ATOM 1620 N N . GLY A 1 220 ? 22.385 14.846 7.708 1.00 47.31 220 GLY A N 1
ATOM 1621 C CA . GLY A 1 220 ? 22.263 16.310 7.609 1.00 47.31 220 GLY A CA 1
ATOM 1622 C C . GLY A 1 220 ? 22.208 17.065 8.948 1.00 47.31 220 GLY A C 1
ATOM 1623 O O . GLY A 1 220 ? 22.310 18.287 8.963 1.00 47.31 220 GLY A O 1
ATOM 1624 N N . GLY A 1 221 ? 22.056 16.368 10.081 1.00 43.09 221 GLY A N 1
ATOM 1625 C CA . GLY A 1 221 ? 21.715 16.978 11.377 1.00 43.09 221 GLY A CA 1
ATOM 1626 C C . GLY A 1 221 ? 22.864 17.271 12.351 1.00 43.09 221 GLY A C 1
ATOM 1627 O O . GLY A 1 221 ? 22.598 17.668 13.484 1.00 43.09 221 GLY A O 1
ATOM 1628 N N . ARG A 1 222 ? 24.134 17.068 11.978 1.00 43.97 222 ARG A N 1
ATOM 1629 C CA . ARG A 1 222 ? 25.296 17.357 12.850 1.00 43.97 222 ARG A CA 1
ATOM 1630 C C . ARG A 1 222 ? 26.434 18.060 12.100 1.00 43.97 222 ARG A C 1
ATOM 1632 O O . ARG A 1 222 ? 27.589 17.656 12.166 1.00 43.97 222 ARG A O 1
ATOM 1639 N N . GLY A 1 223 ? 26.113 19.148 11.405 1.00 37.44 223 GLY A N 1
ATOM 1640 C CA . GLY A 1 223 ? 27.096 20.180 11.071 1.00 37.44 223 GLY A CA 1
ATOM 1641 C C . GLY A 1 223 ? 27.309 21.066 12.294 1.00 37.44 223 GLY A C 1
ATOM 1642 O O . GLY A 1 223 ? 26.526 21.978 12.539 1.00 37.44 223 GLY A O 1
ATOM 1643 N N . GLY A 1 224 ? 28.314 20.742 13.109 1.00 38.34 224 GLY A N 1
ATOM 1644 C CA . GLY A 1 224 ? 28.688 21.528 14.280 1.00 38.34 224 GLY A CA 1
ATOM 1645 C C . GLY A 1 224 ? 28.978 22.975 13.890 1.00 38.34 224 GLY A C 1
ATOM 1646 O O . GLY A 1 224 ? 29.882 23.241 13.102 1.00 38.34 224 GLY A O 1
ATOM 1647 N N . GLY A 1 225 ? 28.203 23.906 14.447 1.00 32.28 225 GLY A N 1
ATOM 1648 C CA . GLY A 1 225 ? 28.494 25.327 14.363 1.00 32.28 225 GLY A CA 1
ATOM 1649 C C . GLY A 1 225 ? 29.848 25.602 15.005 1.00 32.28 225 GLY A C 1
ATOM 1650 O O . GLY A 1 225 ? 29.969 25.619 16.229 1.00 32.28 225 GLY A O 1
ATOM 1651 N N . VAL A 1 226 ? 30.865 25.830 14.175 1.00 35.34 226 VAL A N 1
ATOM 1652 C CA . VAL A 1 226 ? 32.110 26.470 14.594 1.00 35.34 226 VAL A CA 1
ATOM 1653 C C . VAL A 1 226 ? 31.753 27.917 14.917 1.00 35.34 226 VAL A C 1
ATOM 1655 O O . VAL A 1 226 ? 31.746 28.795 14.060 1.00 35.34 226 VAL A O 1
ATOM 1658 N N . ARG A 1 227 ? 31.376 28.155 16.174 1.00 38.59 227 ARG A N 1
ATOM 1659 C CA . ARG A 1 227 ? 31.351 29.495 16.747 1.00 38.59 227 ARG A CA 1
ATOM 1660 C C . ARG A 1 227 ? 32.794 29.908 16.990 1.00 38.59 227 ARG A C 1
ATOM 1662 O O . ARG A 1 227 ? 33.449 29.410 17.900 1.00 38.59 227 ARG A O 1
ATOM 1669 N N . SER A 1 228 ? 33.274 30.822 16.160 1.00 36.41 228 SER A N 1
ATOM 1670 C CA . SER A 1 228 ? 34.451 31.624 16.448 1.00 36.41 228 SER A CA 1
ATOM 1671 C C . SER A 1 228 ? 34.185 32.482 17.689 1.00 36.41 228 SER A C 1
ATOM 1673 O O . SER A 1 228 ? 33.375 33.408 17.641 1.00 36.41 228 SER A O 1
ATOM 1675 N N . SER A 1 229 ? 34.883 32.218 18.789 1.00 35.41 229 SER A N 1
ATOM 1676 C CA . SER A 1 229 ? 35.158 33.250 19.789 1.00 35.41 229 SER A CA 1
ATOM 1677 C C . SER A 1 229 ? 36.589 33.087 20.274 1.00 35.41 229 SER A C 1
ATOM 1679 O O . SER A 1 229 ? 36.923 32.112 20.947 1.00 35.41 229 SER A O 1
ATOM 1681 N N . GLY A 1 230 ? 37.440 34.033 19.889 1.00 29.52 230 GLY A N 1
ATOM 1682 C CA . GLY A 1 230 ? 38.754 34.189 20.489 1.00 29.52 230 GLY A CA 1
ATOM 1683 C C . GLY A 1 230 ? 38.639 34.738 21.909 1.00 29.52 230 GLY A C 1
ATOM 1684 O O . GLY A 1 230 ? 37.770 35.562 22.172 1.00 29.52 230 GLY A O 1
ATOM 1685 N N . ALA A 1 231 ? 39.518 34.266 22.793 1.00 31.84 231 ALA A N 1
ATOM 1686 C CA . ALA A 1 231 ? 40.303 35.070 23.736 1.00 31.84 231 ALA A CA 1
ATOM 1687 C C . ALA A 1 231 ? 41.078 34.146 24.698 1.00 31.84 231 ALA A C 1
ATOM 1689 O O . ALA A 1 231 ? 40.497 33.460 25.530 1.00 31.84 231 ALA A O 1
ATOM 1690 N N . SER A 1 232 ? 42.404 34.145 24.519 1.00 35.44 232 SER A N 1
ATOM 1691 C CA . SER A 1 232 ? 43.484 34.112 25.524 1.00 35.44 232 SER A CA 1
ATOM 1692 C C . SER A 1 232 ? 43.246 33.500 26.913 1.00 35.44 232 SER A C 1
ATOM 1694 O O . SER A 1 232 ? 42.454 34.029 27.685 1.00 35.44 232 SER A O 1
ATOM 1696 N N . THR A 1 233 ? 44.120 32.574 27.338 1.00 32.91 233 THR A N 1
ATOM 1697 C CA . THR A 1 233 ? 45.157 32.830 28.375 1.00 32.91 233 THR A CA 1
ATOM 1698 C C . THR A 1 233 ? 46.090 31.623 28.601 1.00 32.91 233 THR A C 1
ATOM 1700 O O . THR A 1 233 ? 45.735 30.476 28.358 1.00 32.91 233 THR A O 1
ATOM 1703 N N . LEU A 1 234 ? 47.325 31.953 28.994 1.00 31.41 234 LEU A N 1
ATOM 1704 C CA . LEU A 1 234 ? 48.527 31.137 29.218 1.00 31.41 234 LEU A CA 1
ATOM 1705 C C . LEU A 1 234 ? 48.443 30.110 30.371 1.00 31.41 234 LEU A C 1
ATOM 1707 O O . LEU A 1 234 ? 47.780 30.356 31.373 1.00 31.41 234 LEU A O 1
ATOM 1711 N N . GLY A 1 235 ? 49.298 29.077 30.291 1.00 30.88 235 GLY A N 1
ATOM 1712 C CA . GLY A 1 235 ? 49.779 28.242 31.414 1.00 30.88 235 GLY A CA 1
ATOM 1713 C C . GLY A 1 235 ? 50.130 26.821 30.938 1.00 30.88 235 GLY A C 1
ATOM 1714 O O . GLY A 1 235 ? 49.235 26.008 30.776 1.00 30.88 235 GLY A O 1
ATOM 1715 N N . SER A 1 236 ? 51.316 26.532 30.394 1.00 31.08 236 SER A N 1
ATOM 1716 C CA . SER A 1 236 ? 52.638 26.301 31.015 1.00 31.08 236 SER A CA 1
ATOM 1717 C C . SER A 1 236 ? 52.803 24.974 31.790 1.00 31.08 236 SER A C 1
ATOM 1719 O O . SER A 1 236 ? 52.128 24.739 32.784 1.00 31.08 236 SER A O 1
ATOM 1721 N N . LEU A 1 237 ? 53.819 24.218 31.338 1.00 33.53 237 LEU A N 1
ATOM 1722 C CA . LEU A 1 237 ? 54.679 23.226 32.017 1.00 33.53 237 LEU A CA 1
ATOM 1723 C C . LEU A 1 237 ? 54.260 21.741 32.133 1.00 33.53 237 LEU A C 1
ATOM 1725 O O . LEU A 1 237 ? 53.567 21.312 33.044 1.00 33.53 237 LEU A O 1
ATOM 1729 N N . ALA A 1 238 ? 54.848 20.968 31.210 1.00 29.30 238 ALA A N 1
ATOM 1730 C CA . ALA A 1 238 ? 55.811 19.880 31.438 1.00 29.30 238 ALA A CA 1
ATOM 1731 C C . ALA A 1 238 ? 55.488 18.775 32.467 1.00 29.30 238 ALA A C 1
ATOM 1733 O O . ALA A 1 238 ? 55.583 18.962 33.675 1.00 29.30 238 ALA A O 1
ATOM 1734 N N . GLY A 1 239 ? 55.302 17.559 31.945 1.00 32.53 239 GLY A N 1
ATOM 1735 C CA . GLY A 1 239 ? 55.370 16.308 32.697 1.00 32.53 239 GLY A CA 1
ATOM 1736 C C . GLY A 1 239 ? 55.591 15.125 31.756 1.00 32.53 239 GLY A C 1
ATOM 1737 O O . GLY A 1 239 ? 54.653 14.631 31.140 1.00 32.53 239 GLY A O 1
ATOM 1738 N N . SER A 1 240 ? 56.851 14.712 31.617 1.00 32.31 240 SER A N 1
ATOM 1739 C CA . SER A 1 240 ? 57.301 13.537 30.867 1.00 32.31 240 SER A CA 1
ATOM 1740 C C . SER A 1 240 ? 56.743 12.239 31.459 1.00 32.31 240 SER A C 1
ATOM 1742 O O . SER A 1 240 ? 56.867 12.007 32.658 1.00 32.31 240 SER A O 1
ATOM 1744 N N . GLY A 1 241 ? 56.203 11.358 30.613 1.00 33.12 241 GLY A N 1
ATOM 1745 C CA . GLY A 1 241 ? 55.702 10.047 31.030 1.00 33.12 241 GLY A CA 1
ATOM 1746 C C . GLY A 1 241 ? 55.627 9.050 29.874 1.00 33.12 241 GLY A C 1
ATOM 1747 O O . GLY A 1 241 ? 54.630 8.994 29.171 1.00 33.12 241 GLY A O 1
ATOM 1748 N N . VAL A 1 242 ? 56.724 8.308 29.693 1.00 34.56 242 VAL A N 1
ATOM 1749 C CA . VAL A 1 242 ? 56.843 6.910 29.225 1.00 34.56 242 VAL A CA 1
ATOM 1750 C C . VAL A 1 242 ? 55.823 6.418 28.183 1.00 34.56 242 VAL A C 1
ATOM 1752 O O . VAL A 1 242 ? 54.685 6.070 28.489 1.00 34.56 242 VAL A O 1
ATOM 1755 N N . GLY A 1 243 ? 56.297 6.278 26.942 1.00 31.52 243 GLY A N 1
ATOM 1756 C CA . GLY A 1 243 ? 55.579 5.619 25.855 1.00 31.52 243 GLY A CA 1
ATOM 1757 C C . GLY A 1 243 ? 55.581 4.092 25.971 1.00 31.52 243 GLY A C 1
ATOM 1758 O O . GLY A 1 243 ? 56.627 3.464 26.108 1.00 31.52 243 GLY A O 1
ATOM 1759 N N . THR A 1 244 ? 54.396 3.499 25.832 1.00 42.25 244 THR A N 1
ATOM 1760 C CA . THR A 1 244 ? 54.200 2.115 25.378 1.00 42.25 244 THR A CA 1
ATOM 1761 C C . THR A 1 244 ? 53.186 2.145 24.224 1.00 42.25 244 THR A C 1
ATOM 1763 O O . THR A 1 244 ? 52.149 2.802 24.348 1.00 42.25 244 THR A O 1
ATOM 1766 N N . PRO A 1 245 ? 53.463 1.517 23.066 1.00 37.78 245 PRO A N 1
ATOM 1767 C CA . PRO A 1 245 ? 52.567 1.583 21.918 1.00 37.78 245 PRO A CA 1
ATOM 1768 C C . PRO A 1 245 ? 51.405 0.601 22.111 1.00 37.78 245 PRO A C 1
ATOM 1770 O O . PRO A 1 245 ? 51.592 -0.614 22.084 1.00 37.78 245 PRO A O 1
ATOM 1773 N N . ARG A 1 246 ? 50.186 1.119 22.304 1.00 35.00 246 ARG A N 1
ATOM 1774 C CA . ARG A 1 246 ? 48.965 0.309 22.206 1.00 35.00 246 ARG A CA 1
ATOM 1775 C C . ARG A 1 246 ? 48.632 0.078 20.735 1.00 35.00 246 ARG A C 1
ATOM 1777 O O . ARG A 1 246 ? 48.483 1.024 19.965 1.00 35.00 246 ARG A O 1
ATOM 1784 N N . ALA A 1 247 ? 48.545 -1.202 20.389 1.00 38.44 247 ALA A N 1
ATOM 1785 C CA . ALA A 1 247 ? 48.168 -1.719 19.089 1.00 38.44 247 ALA A CA 1
ATOM 1786 C C . ALA A 1 247 ? 46.884 -1.058 18.562 1.00 38.44 247 ALA A C 1
ATOM 1788 O O . ALA A 1 247 ? 45.888 -0.930 19.279 1.00 38.44 247 ALA A O 1
ATOM 1789 N N . ARG A 1 248 ? 46.941 -0.652 17.290 1.00 35.12 248 ARG A N 1
ATOM 1790 C CA . ARG A 1 248 ? 45.779 -0.307 16.473 1.00 35.12 248 A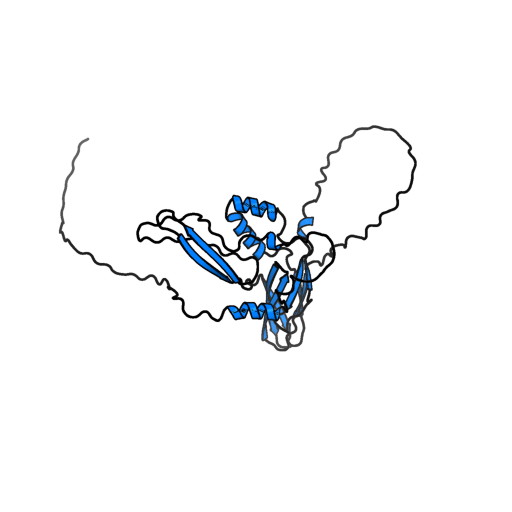RG A CA 1
ATOM 1791 C C . ARG A 1 248 ? 44.832 -1.502 16.467 1.00 35.12 248 ARG A C 1
ATOM 1793 O O . ARG A 1 248 ? 45.150 -2.538 15.896 1.00 35.12 248 ARG A O 1
ATOM 1800 N N . ASN A 1 249 ? 43.663 -1.339 17.076 1.00 40.25 249 ASN A N 1
ATOM 1801 C CA . ASN A 1 249 ? 42.500 -2.094 16.643 1.00 40.25 249 ASN A CA 1
ATOM 1802 C C . ASN A 1 249 ? 42.086 -1.496 15.298 1.00 40.25 249 ASN A C 1
ATOM 1804 O O . ASN A 1 249 ? 41.357 -0.504 15.254 1.00 40.25 249 ASN A O 1
ATOM 1808 N N . ASP A 1 250 ? 42.604 -2.079 14.220 1.00 39.44 250 ASP A N 1
ATOM 1809 C CA . ASP A 1 250 ? 42.055 -1.920 12.880 1.00 39.44 250 ASP A CA 1
ATOM 1810 C C . ASP A 1 250 ? 40.664 -2.569 12.882 1.00 39.44 250 ASP A C 1
ATOM 1812 O O . ASP A 1 250 ? 40.482 -3.746 12.576 1.00 39.44 250 ASP A O 1
ATOM 1816 N N . ALA A 1 251 ? 39.665 -1.799 13.317 1.00 37.38 251 ALA A N 1
ATOM 1817 C CA . ALA A 1 251 ? 38.284 -2.096 12.988 1.00 37.38 251 ALA A CA 1
ATOM 1818 C C . ALA A 1 251 ? 38.163 -2.050 11.454 1.00 37.38 251 ALA A C 1
ATOM 1820 O O . ALA A 1 251 ? 38.696 -1.117 10.841 1.00 37.38 251 ALA A O 1
ATOM 1821 N N . PRO A 1 252 ? 37.499 -3.030 10.814 1.00 38.69 252 PRO A N 1
ATOM 1822 C CA . PRO A 1 252 ? 37.308 -2.999 9.372 1.00 38.69 252 PRO A CA 1
ATOM 1823 C C . PRO A 1 252 ? 36.595 -1.694 8.995 1.00 38.69 252 PRO A C 1
ATOM 1825 O O . PRO A 1 252 ? 35.740 -1.231 9.760 1.00 38.69 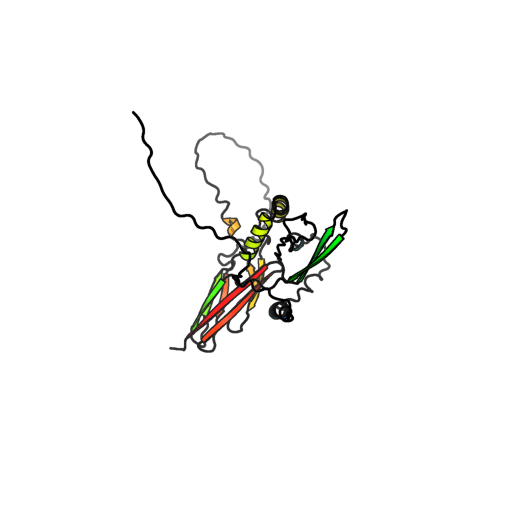252 PRO A O 1
ATOM 1828 N N . PRO A 1 253 ? 36.944 -1.070 7.856 1.00 38.75 253 PRO A N 1
ATOM 1829 C CA . PRO A 1 253 ? 36.323 0.177 7.454 1.00 38.75 253 PRO A CA 1
ATOM 1830 C C . PRO A 1 253 ? 34.819 -0.062 7.357 1.00 38.75 253 PRO A C 1
ATOM 1832 O O . PRO A 1 253 ? 34.358 -0.917 6.600 1.00 38.75 253 PRO A O 1
ATOM 1835 N N . THR A 1 254 ? 34.053 0.673 8.162 1.00 44.47 254 THR A N 1
ATOM 1836 C CA . THR A 1 254 ? 32.613 0.800 7.979 1.00 44.47 254 THR A CA 1
ATOM 1837 C C . THR A 1 254 ? 32.390 1.186 6.526 1.00 44.47 254 THR A C 1
ATOM 1839 O O . THR A 1 254 ? 32.892 2.221 6.083 1.00 44.47 254 THR A O 1
ATOM 1842 N N . ALA A 1 255 ? 31.717 0.304 5.781 1.00 41.53 255 ALA A N 1
ATOM 1843 C CA . ALA A 1 255 ? 31.454 0.463 4.361 1.00 41.53 255 ALA A CA 1
ATOM 1844 C C . ALA A 1 255 ? 31.010 1.905 4.091 1.00 41.53 255 ALA A C 1
ATOM 1846 O O . ALA A 1 255 ? 29.982 2.356 4.603 1.00 41.53 255 ALA A O 1
ATOM 1847 N N . GLN A 1 256 ? 31.834 2.652 3.355 1.00 38.94 256 GLN A N 1
ATOM 1848 C CA . GLN A 1 256 ? 31.463 3.972 2.873 1.00 38.94 256 GLN A CA 1
ATOM 1849 C C . GLN A 1 256 ? 30.181 3.790 2.061 1.00 38.94 256 GLN A C 1
ATOM 1851 O O . GLN A 1 256 ? 30.203 3.159 1.007 1.00 38.94 256 GLN A O 1
ATOM 1856 N N . ALA A 1 257 ? 29.061 4.301 2.576 1.00 46.16 257 ALA A N 1
ATOM 1857 C CA . ALA A 1 257 ? 27.818 4.354 1.826 1.00 46.16 257 ALA A CA 1
ATOM 1858 C C . ALA A 1 257 ? 28.090 5.149 0.543 1.00 46.16 257 ALA A C 1
ATOM 1860 O O . ALA A 1 257 ? 28.439 6.333 0.598 1.00 46.16 257 ALA A O 1
ATOM 1861 N N . SER A 1 258 ? 28.023 4.444 -0.586 1.00 48.69 258 SER A N 1
ATOM 1862 C CA . SER A 1 258 ? 28.287 4.983 -1.914 1.00 48.69 258 SER A CA 1
ATOM 1863 C C . SER A 1 258 ? 27.359 6.167 -2.196 1.00 48.69 258 SER A C 1
ATOM 1865 O O . SER A 1 258 ? 26.188 6.148 -1.814 1.00 48.69 258 SER A O 1
ATOM 1867 N N . ALA A 1 259 ? 27.859 7.181 -2.906 1.00 51.53 259 ALA A N 1
ATOM 1868 C CA . ALA A 1 259 ? 27.054 8.287 -3.432 1.00 51.53 259 ALA A CA 1
ATOM 1869 C C . ALA A 1 259 ? 25.904 7.813 -4.353 1.00 51.53 259 ALA A C 1
ATOM 1871 O O . ALA A 1 259 ? 25.002 8.590 -4.659 1.00 51.53 259 ALA A O 1
ATOM 1872 N N . ASP A 1 260 ? 25.916 6.533 -4.736 1.00 58.91 260 ASP A N 1
ATOM 1873 C CA . ASP A 1 260 ? 24.909 5.871 -5.559 1.00 58.91 260 ASP A CA 1
ATOM 1874 C C . ASP A 1 260 ? 23.855 5.071 -4.777 1.00 58.91 260 ASP A C 1
ATOM 1876 O O . ASP A 1 260 ? 23.078 4.313 -5.359 1.00 58.91 260 ASP A O 1
ATOM 1880 N N . ALA A 1 261 ? 23.812 5.203 -3.452 1.00 71.81 261 ALA A N 1
ATOM 1881 C CA . ALA A 1 261 ? 22.859 4.447 -2.656 1.00 71.81 261 ALA A CA 1
ATOM 1882 C C . ALA A 1 261 ? 21.398 4.823 -2.993 1.00 71.81 261 ALA A C 1
ATOM 1884 O O . ALA A 1 261 ? 21.082 5.988 -3.238 1.00 71.81 261 ALA A O 1
ATOM 1885 N N . ASN A 1 262 ? 20.505 3.829 -2.976 1.00 90.25 262 ASN A N 1
ATOM 1886 C CA . ASN A 1 262 ? 19.068 3.928 -3.285 1.00 90.25 262 ASN A CA 1
ATOM 1887 C C . ASN A 1 262 ? 18.707 4.177 -4.759 1.00 90.25 262 ASN A C 1
ATOM 1889 O O . ASN A 1 262 ? 17.544 4.456 -5.067 1.00 90.25 262 ASN A O 1
ATOM 1893 N N . LYS A 1 263 ? 19.670 4.078 -5.675 1.00 92.12 263 LYS A N 1
ATOM 1894 C CA . LYS A 1 263 ? 19.421 4.170 -7.113 1.00 92.12 263 LYS A CA 1
ATOM 1895 C C . LYS A 1 263 ? 19.109 2.798 -7.694 1.00 92.12 263 LYS A C 1
ATOM 1897 O O . LYS A 1 263 ? 19.844 1.836 -7.494 1.00 92.12 263 LYS A O 1
ATOM 1902 N N . LEU A 1 264 ? 18.025 2.730 -8.450 1.00 94.31 264 LEU A N 1
ATOM 1903 C CA . LEU A 1 264 ? 17.569 1.559 -9.173 1.00 94.31 264 LEU A CA 1
ATOM 1904 C C . LEU A 1 264 ? 17.760 1.789 -10.670 1.00 94.31 264 LEU A C 1
ATOM 1906 O O . LEU A 1 264 ? 17.129 2.671 -11.252 1.00 94.31 264 LEU A O 1
ATOM 1910 N N . LEU A 1 265 ? 18.603 0.979 -11.305 1.00 95.00 265 LEU A N 1
ATOM 1911 C CA . LEU A 1 265 ? 18.755 1.003 -12.754 1.00 95.00 265 LEU A CA 1
ATOM 1912 C C . LEU A 1 265 ? 17.672 0.132 -13.402 1.00 95.00 265 LEU A C 1
ATOM 1914 O O . LEU A 1 265 ? 17.681 -1.091 -13.265 1.00 95.00 265 LEU A O 1
ATOM 1918 N N . LEU A 1 266 ? 16.743 0.774 -14.106 1.00 96.38 266 LEU A N 1
ATOM 1919 C CA . LEU A 1 266 ? 15.656 0.129 -14.833 1.00 96.38 266 LEU A CA 1
ATOM 1920 C C . LEU A 1 266 ? 15.947 0.110 -16.328 1.00 96.38 266 LEU A C 1
ATOM 1922 O O . LEU A 1 266 ? 16.279 1.133 -16.925 1.00 96.38 266 LEU A O 1
ATOM 1926 N N . ARG A 1 267 ? 15.762 -1.050 -16.946 1.00 97.19 267 ARG A N 1
ATOM 1927 C CA . ARG A 1 267 ? 15.851 -1.255 -18.387 1.00 97.19 267 ARG A CA 1
ATOM 1928 C C . ARG A 1 267 ? 14.459 -1.396 -18.977 1.00 97.19 267 ARG A C 1
ATOM 1930 O O . ARG A 1 267 ? 13.671 -2.201 -18.493 1.00 97.19 267 ARG A O 1
ATOM 1937 N N . PHE A 1 268 ? 14.201 -0.669 -20.055 1.00 97.25 268 PHE A N 1
ATOM 1938 C CA . PHE A 1 268 ? 13.029 -0.830 -20.909 1.00 97.25 268 PHE A CA 1
ATOM 1939 C C . PHE A 1 268 ? 13.481 -1.325 -22.285 1.00 97.25 268 PHE A C 1
ATOM 1941 O O . PHE A 1 268 ? 14.339 -0.697 -22.898 1.00 97.25 268 PHE A O 1
ATOM 1948 N N . SER A 1 269 ? 12.951 -2.457 -22.745 1.00 95.25 269 SER A N 1
ATOM 1949 C CA . SER A 1 269 ? 13.349 -3.129 -23.991 1.00 95.25 269 SER A CA 1
ATOM 1950 C C . SER A 1 269 ? 12.112 -3.541 -24.802 1.00 95.25 269 SER A C 1
ATOM 1952 O O . SER A 1 269 ? 11.751 -4.721 -24.800 1.00 95.25 269 SER A O 1
ATOM 1954 N N . PRO A 1 270 ? 11.414 -2.589 -25.449 1.00 94.31 270 PRO A N 1
ATOM 1955 C CA . PRO A 1 270 ? 10.244 -2.885 -26.270 1.00 94.31 270 PRO A CA 1
ATOM 1956 C C . PRO A 1 270 ? 10.623 -3.604 -27.571 1.00 94.31 270 PRO A C 1
ATOM 1958 O O . PRO A 1 270 ? 11.620 -3.278 -28.216 1.00 94.31 270 PRO A O 1
ATOM 1961 N N . ALA A 1 271 ? 9.798 -4.567 -27.984 1.00 91.00 271 ALA A N 1
ATOM 1962 C CA . ALA A 1 271 ? 9.982 -5.265 -29.257 1.00 91.00 271 ALA A CA 1
ATOM 1963 C C . ALA A 1 271 ? 9.380 -4.472 -30.427 1.00 91.00 271 ALA A C 1
ATOM 1965 O O . ALA A 1 271 ? 10.032 -4.275 -31.450 1.00 91.00 271 ALA A O 1
ATOM 1966 N N . GLU A 1 272 ? 8.157 -3.973 -30.244 1.00 93.19 272 GLU A N 1
ATOM 1967 C CA . GLU A 1 272 ? 7.366 -3.308 -31.280 1.00 93.19 272 GLU A CA 1
ATOM 1968 C C . GLU A 1 272 ? 6.990 -1.872 -30.875 1.00 93.19 272 GLU A C 1
ATOM 1970 O O . GLU A 1 272 ? 6.928 -1.562 -29.679 1.00 93.19 272 GLU A O 1
ATOM 1975 N N . PRO A 1 273 ? 6.697 -0.983 -31.839 1.00 93.88 273 PRO A N 1
ATOM 1976 C CA . PRO A 1 273 ? 6.150 0.337 -31.543 1.00 93.88 273 PRO A CA 1
ATOM 1977 C C . PRO A 1 273 ? 4.828 0.224 -30.781 1.00 93.88 273 PRO A C 1
ATOM 1979 O O . PRO A 1 273 ? 3.983 -0.608 -31.105 1.00 93.88 273 PRO A O 1
ATOM 1982 N N . GLY A 1 274 ? 4.620 1.076 -29.779 1.00 94.50 274 GLY A N 1
ATOM 1983 C CA . GLY A 1 274 ? 3.408 1.022 -28.968 1.00 94.50 274 GLY A CA 1
ATOM 1984 C C . GLY A 1 274 ? 3.566 1.571 -27.557 1.00 94.50 274 GLY A C 1
ATOM 1985 O O . GLY A 1 274 ? 4.594 2.139 -27.191 1.00 94.50 274 GLY A O 1
ATOM 1986 N N . GLN A 1 275 ? 2.506 1.403 -26.768 1.00 96.25 275 GLN A N 1
ATOM 1987 C CA . GLN A 1 275 ? 2.456 1.781 -25.358 1.00 96.25 275 GLN A CA 1
ATOM 1988 C C . GLN A 1 275 ? 2.541 0.532 -24.483 1.00 96.25 275 GLN A C 1
ATOM 1990 O O . GLN A 1 275 ? 1.841 -0.452 -24.715 1.00 96.25 275 GLN A O 1
ATOM 1995 N N . TYR A 1 276 ? 3.378 0.598 -23.455 1.00 96.06 276 TYR A N 1
ATOM 1996 C CA . TYR A 1 276 ? 3.687 -0.496 -22.549 1.00 96.06 276 TYR A CA 1
ATOM 1997 C C . TYR A 1 276 ? 3.416 -0.055 -21.119 1.00 96.06 276 TYR A C 1
ATOM 1999 O O . TYR A 1 276 ? 3.990 0.925 -20.647 1.00 96.06 276 TYR A O 1
ATOM 2007 N N . THR A 1 277 ? 2.575 -0.793 -20.407 1.00 96.69 277 THR A N 1
ATOM 2008 C CA . THR A 1 277 ? 2.298 -0.542 -18.992 1.00 96.69 277 THR A CA 1
ATOM 2009 C C . THR A 1 277 ? 2.635 -1.770 -18.165 1.00 96.69 277 THR A C 1
ATOM 2011 O O . THR A 1 277 ? 2.421 -2.908 -18.586 1.00 96.69 277 THR A O 1
ATOM 2014 N N . ALA A 1 278 ? 3.215 -1.542 -16.993 1.00 96.19 278 ALA A N 1
ATOM 2015 C CA . ALA A 1 278 ? 3.521 -2.587 -16.029 1.00 96.19 278 ALA A CA 1
ATOM 2016 C C . ALA A 1 278 ? 3.600 -1.999 -14.619 1.00 96.19 278 ALA A C 1
ATOM 2018 O O . ALA A 1 278 ? 3.610 -0.783 -14.439 1.00 96.19 278 ALA A O 1
ATOM 2019 N N . GLU A 1 279 ? 3.700 -2.865 -13.620 1.00 96.69 279 GLU A N 1
ATOM 2020 C CA . GLU A 1 279 ? 3.956 -2.471 -12.238 1.00 96.69 279 GLU A CA 1
ATOM 2021 C C . GLU A 1 279 ? 5.313 -3.016 -11.793 1.00 96.69 279 GLU A C 1
ATOM 2023 O O . GLU A 1 279 ? 5.680 -4.143 -12.124 1.00 96.69 279 GLU A O 1
ATOM 2028 N N . LEU A 1 280 ? 6.058 -2.213 -11.041 1.00 97.00 280 LEU A N 1
ATOM 2029 C CA . LEU A 1 280 ? 7.198 -2.653 -10.248 1.00 97.00 280 LEU A CA 1
ATOM 2030 C C . LEU A 1 280 ? 6.734 -2.775 -8.798 1.00 97.00 280 LEU A C 1
ATOM 2032 O O . LEU A 1 280 ? 6.337 -1.780 -8.187 1.00 97.00 280 LEU A O 1
ATOM 2036 N N . LEU A 1 281 ? 6.810 -3.986 -8.256 1.00 96.81 281 LEU A N 1
ATOM 2037 C CA . LEU A 1 281 ? 6.550 -4.266 -6.852 1.00 96.81 281 LEU A CA 1
ATOM 2038 C C . LEU A 1 281 ? 7.883 -4.275 -6.109 1.00 96.81 281 LEU A C 1
ATOM 2040 O O . LEU A 1 281 ? 8.782 -5.028 -6.472 1.00 96.81 281 LEU A O 1
ATOM 2044 N N . ALA A 1 282 ? 7.989 -3.464 -5.063 1.00 95.19 282 ALA A N 1
ATOM 2045 C CA . ALA A 1 282 ? 9.123 -3.460 -4.150 1.00 95.19 282 ALA A CA 1
ATOM 2046 C C . ALA A 1 282 ? 8.641 -3.851 -2.749 1.00 95.19 282 ALA A C 1
ATOM 2048 O O . ALA A 1 282 ? 7.795 -3.171 -2.162 1.00 95.19 282 ALA A O 1
ATOM 2049 N N . LEU A 1 283 ? 9.140 -4.984 -2.253 1.00 92.00 283 LEU A N 1
ATOM 2050 C CA . LEU A 1 283 ? 8.566 -5.711 -1.124 1.00 92.00 283 LEU A CA 1
ATOM 2051 C C . LEU A 1 283 ? 9.600 -5.982 -0.030 1.00 92.00 283 LEU A C 1
ATOM 2053 O O . LEU A 1 283 ? 10.712 -6.427 -0.290 1.00 92.00 283 LEU A O 1
ATOM 2057 N N . SER A 1 284 ? 9.186 -5.780 1.211 1.00 88.31 284 SER A N 1
ATOM 2058 C CA . SER A 1 284 ? 9.865 -6.164 2.448 1.00 88.31 284 SER A CA 1
ATOM 2059 C C . SER A 1 284 ? 8.786 -6.547 3.475 1.00 88.31 284 SER A C 1
ATOM 2061 O O . SER A 1 284 ? 7.628 -6.162 3.288 1.00 88.31 284 SER A O 1
ATOM 2063 N N . PRO A 1 285 ? 9.084 -7.299 4.557 1.00 81.94 285 PRO A N 1
ATOM 2064 C CA . PRO A 1 285 ? 8.051 -7.833 5.453 1.00 81.94 285 PRO A CA 1
ATOM 2065 C C . PRO A 1 285 ? 7.029 -6.818 5.988 1.00 81.94 285 PRO A C 1
ATOM 2067 O O . PRO A 1 285 ? 5.888 -7.189 6.256 1.00 81.94 285 PRO A O 1
ATOM 2070 N N . LEU A 1 286 ? 7.422 -5.549 6.131 1.00 83.75 286 LEU A N 1
ATOM 2071 C CA . LEU A 1 286 ? 6.564 -4.449 6.586 1.00 83.75 286 LEU A CA 1
ATOM 2072 C C . LEU A 1 286 ? 6.533 -3.257 5.615 1.00 83.75 286 LEU A C 1
ATOM 2074 O O . LEU A 1 286 ? 6.082 -2.176 5.989 1.00 83.75 286 LEU A O 1
ATOM 2078 N N . ASP A 1 287 ? 7.037 -3.424 4.391 1.00 88.00 287 ASP A N 1
ATOM 2079 C CA . ASP A 1 287 ? 7.071 -2.361 3.386 1.00 88.00 287 ASP A CA 1
ATOM 2080 C C . ASP A 1 287 ? 6.622 -2.903 2.032 1.00 88.00 287 ASP A C 1
ATOM 2082 O O . ASP A 1 287 ? 7.250 -3.789 1.458 1.00 88.00 287 ASP A O 1
ATOM 2086 N N . VAL A 1 288 ? 5.516 -2.368 1.527 1.00 92.38 288 VAL A N 1
ATOM 2087 C CA . VAL A 1 288 ? 4.983 -2.706 0.210 1.00 92.38 288 VAL A CA 1
ATOM 2088 C C . VAL A 1 288 ? 4.879 -1.420 -0.587 1.00 92.38 288 VAL A C 1
ATOM 2090 O O . VAL A 1 288 ? 4.220 -0.461 -0.172 1.00 92.38 288 VAL A O 1
ATOM 2093 N N . ARG A 1 289 ? 5.530 -1.405 -1.746 1.00 94.75 289 ARG A N 1
ATOM 2094 C CA . ARG A 1 289 ? 5.558 -0.262 -2.655 1.00 94.75 289 ARG A CA 1
ATOM 2095 C C . ARG A 1 289 ? 5.240 -0.721 -4.059 1.00 94.75 289 ARG A C 1
ATOM 2097 O O . ARG A 1 289 ? 5.701 -1.775 -4.494 1.00 94.75 289 ARG A O 1
ATOM 2104 N N . ILE A 1 290 ? 4.487 0.110 -4.764 1.00 96.81 290 ILE A N 1
ATOM 2105 C CA . ILE A 1 290 ? 4.167 -0.100 -6.170 1.00 96.81 290 ILE A CA 1
ATOM 2106 C C . ILE A 1 290 ? 4.601 1.133 -6.941 1.00 96.81 290 ILE A C 1
ATOM 2108 O O . ILE A 1 290 ? 4.341 2.258 -6.517 1.00 96.81 290 ILE A O 1
ATOM 2112 N N . TYR A 1 291 ? 5.255 0.916 -8.072 1.00 97.12 291 TYR A N 1
ATOM 2113 C CA . TYR A 1 291 ? 5.576 1.951 -9.044 1.00 97.12 291 TYR A CA 1
ATOM 2114 C C . TYR A 1 291 ? 4.943 1.570 -10.376 1.00 97.12 291 TYR A C 1
ATOM 2116 O O . TYR A 1 291 ? 5.071 0.432 -10.823 1.00 97.12 291 TYR A O 1
ATOM 2124 N N . SER A 1 292 ? 4.264 2.515 -11.019 1.00 97.69 292 SER A N 1
ATOM 2125 C CA . SER A 1 292 ? 3.710 2.294 -12.353 1.00 97.69 292 SER A CA 1
ATOM 2126 C C . SER A 1 292 ? 4.808 2.531 -13.381 1.00 97.69 292 SER A C 1
ATOM 2128 O O . SER A 1 292 ? 5.405 3.600 -13.409 1.00 97.69 292 SER A O 1
ATOM 2130 N N . LEU A 1 293 ? 5.065 1.567 -14.253 1.00 97.44 293 LEU A N 1
ATOM 2131 C CA . LEU A 1 293 ? 5.997 1.692 -15.368 1.00 97.44 293 LEU A CA 1
ATOM 2132 C C . LEU A 1 293 ? 5.196 2.026 -16.627 1.00 97.44 293 LEU A C 1
ATOM 2134 O O . LEU A 1 293 ? 4.269 1.295 -16.976 1.00 97.44 293 LEU A O 1
ATOM 2138 N N . ALA A 1 294 ? 5.532 3.131 -17.290 1.00 97.31 294 ALA A N 1
ATOM 2139 C CA . ALA A 1 294 ? 4.854 3.585 -18.502 1.00 97.31 294 ALA A CA 1
ATOM 2140 C C . ALA A 1 294 ? 5.883 3.805 -19.614 1.00 97.31 294 ALA A C 1
ATOM 2142 O O . ALA A 1 294 ? 6.634 4.775 -19.588 1.00 97.31 294 ALA A O 1
ATOM 2143 N N . GLY A 1 295 ? 5.954 2.883 -20.569 1.00 95.94 295 GLY A N 1
ATOM 2144 C CA . GLY A 1 295 ? 6.878 2.930 -21.695 1.00 95.94 295 GLY A CA 1
ATOM 2145 C C . GLY A 1 295 ? 6.182 3.314 -22.993 1.00 95.94 295 GLY A C 1
ATOM 2146 O O . GLY A 1 295 ? 5.186 2.702 -23.361 1.00 95.94 295 GLY A O 1
ATOM 2147 N N . SER A 1 296 ? 6.743 4.281 -23.711 1.00 95.31 296 SER A N 1
ATOM 2148 C CA . SER A 1 296 ? 6.348 4.633 -25.073 1.00 95.31 296 SER A CA 1
ATOM 2149 C C . SER A 1 296 ? 7.451 4.221 -26.043 1.00 95.31 296 SER A C 1
ATOM 2151 O O . SER A 1 296 ? 8.623 4.553 -25.847 1.00 95.31 296 SER A O 1
ATOM 2153 N N . CYS A 1 297 ? 7.079 3.489 -27.089 1.00 94.62 297 CYS A N 1
ATOM 2154 C CA . CYS A 1 297 ? 7.986 3.005 -28.118 1.00 94.62 297 CYS A CA 1
ATOM 2155 C C . CYS A 1 297 ? 7.608 3.572 -29.492 1.00 94.62 297 CYS A C 1
ATOM 2157 O O . CYS A 1 297 ? 6.483 3.366 -29.954 1.00 94.62 297 CYS A O 1
ATOM 2159 N N . ALA A 1 298 ? 8.538 4.278 -30.136 1.00 91.88 298 ALA A N 1
ATOM 2160 C CA . ALA A 1 298 ? 8.376 4.791 -31.496 1.00 91.88 298 ALA A CA 1
ATOM 2161 C C . ALA A 1 298 ? 8.868 3.780 -32.549 1.00 91.88 298 ALA A C 1
ATOM 2163 O O . ALA A 1 298 ? 9.707 2.924 -32.260 1.00 91.88 298 ALA A O 1
ATOM 2164 N N . ALA A 1 299 ? 8.353 3.889 -33.778 1.00 87.44 299 ALA A N 1
ATOM 2165 C CA . ALA A 1 299 ? 8.893 3.146 -34.915 1.00 87.44 299 ALA A CA 1
ATOM 2166 C C . ALA A 1 299 ? 10.348 3.562 -35.198 1.00 87.44 299 ALA A C 1
ATOM 2168 O O . ALA A 1 299 ? 10.680 4.725 -34.954 1.00 87.44 299 ALA A O 1
ATOM 2169 N N . PRO A 1 300 ? 11.201 2.648 -35.701 1.00 77.69 300 PRO A N 1
ATOM 2170 C CA . PRO A 1 300 ? 12.540 3.013 -36.147 1.00 77.69 300 PRO A CA 1
ATOM 2171 C C . PRO A 1 300 ? 12.427 4.082 -37.239 1.00 77.69 300 PRO A C 1
ATOM 2173 O O . PRO A 1 300 ? 11.615 3.927 -38.157 1.00 77.69 300 PRO A O 1
ATOM 2176 N N . GLY A 1 301 ? 13.180 5.170 -37.086 1.00 66.50 301 GLY A N 1
ATOM 2177 C CA . GLY A 1 301 ? 13.276 6.242 -38.081 1.00 66.50 301 GLY A CA 1
ATOM 2178 C C . GLY A 1 301 ? 14.070 5.844 -39.317 1.00 66.50 301 GLY A C 1
ATOM 2179 O O . GLY A 1 301 ? 14.904 4.916 -39.220 1.00 66.50 301 GLY A O 1
#